Protein AF-A0A1Y3MX42-F1 (afdb_monomer)

Nearest PDB structures (foldseek):
  4epz-assembly1_A  TM=3.508E-01  e=1.996E-01  Bacteroides uniformis ATCC 8492
  5t87-assembly4_D  TM=3.556E-01  e=6.782E+00  Cupriavidus taiwanensis LMG 19424

Foldseek 3Di:
DDDQDLVPDELQDDDLVNLVVVLVCVQVVVDFLVSLCVRLVVLLPDQDDALVSLLSSLVSLLSSVLSHDPVPCSNPVSSVSSLQRSLVNQPDDDDSLVSSLVSLVVQFWDWDQDPVRDIDTDGDPPHDLSCLLVNLVSLVPGDPVSCPDPVNVVSVVVNVVVVVVVVVVVVVQCVQWDWDDPPVQQWIWTDGPVAIFIGHRPDDDDGDGDDDDDDDDPCPVVCCVVVVSVVSVCVSVVVVVVVVVVVDDDDDDDDDDDDDDDDDDDDDPPPD

Structure (mmCIF, N/CA/C/O backbone):
data_AF-A0A1Y3MX42-F1
#
_entry.id   AF-A0A1Y3MX42-F1
#
loop_
_atom_site.group_PDB
_atom_site.id
_atom_site.type_symbol
_atom_site.label_atom_id
_atom_site.label_alt_id
_atom_site.label_comp_id
_atom_site.label_asym_id
_atom_site.label_entity_id
_atom_site.label_seq_id
_atom_site.pdbx_PDB_ins_code
_atom_site.Cartn_x
_atom_site.Cartn_y
_atom_site.Cartn_z
_atom_site.occupancy
_atom_site.B_iso_or_equiv
_atom_site.auth_seq_id
_atom_site.auth_comp_id
_atom_site.auth_asym_id
_atom_site.auth_atom_id
_atom_site.pdbx_PDB_model_num
ATOM 1 N N . MET A 1 1 ? 28.494 -0.079 -2.822 1.00 49.16 1 MET A N 1
ATOM 2 C CA . MET A 1 1 ? 27.095 -0.211 -3.282 1.00 49.16 1 MET A CA 1
ATOM 3 C C . MET A 1 1 ? 26.862 -1.690 -3.519 1.00 49.16 1 MET A C 1
ATOM 5 O O . MET A 1 1 ? 27.660 -2.265 -4.244 1.00 49.16 1 MET A O 1
ATOM 9 N N . SER A 1 2 ? 25.880 -2.310 -2.858 1.00 54.19 2 SER A N 1
ATOM 10 C CA . SER A 1 2 ? 25.474 -3.682 -3.189 1.00 54.19 2 SER A CA 1
ATOM 11 C C . SER A 1 2 ? 24.921 -3.714 -4.616 1.00 54.19 2 SER A C 1
ATOM 13 O O . SER A 1 2 ? 24.239 -2.771 -5.031 1.00 54.19 2 SER A O 1
ATOM 15 N N . TYR A 1 3 ? 25.291 -4.745 -5.370 1.00 77.12 3 TYR A N 1
ATOM 16 C CA . TYR A 1 3 ? 24.768 -5.016 -6.704 1.00 77.12 3 TYR A CA 1
ATOM 17 C C . TYR A 1 3 ? 23.334 -5.551 -6.562 1.00 77.12 3 TYR A C 1
ATOM 19 O O . TYR A 1 3 ? 23.066 -6.301 -5.629 1.00 77.12 3 TYR A O 1
ATOM 27 N N . PHE A 1 4 ? 22.407 -5.099 -7.410 1.00 87.88 4 PHE A N 1
ATOM 28 C CA . PHE A 1 4 ? 21.032 -5.607 -7.421 1.00 87.88 4 PHE A CA 1
ATOM 29 C C . PHE A 1 4 ? 20.974 -6.832 -8.330 1.00 87.88 4 PHE A C 1
ATOM 31 O O . PHE A 1 4 ? 21.247 -6.711 -9.525 1.00 87.88 4 PHE A O 1
ATOM 38 N N . GLU A 1 5 ? 20.604 -7.985 -7.778 1.00 90.25 5 GLU A N 1
ATOM 39 C CA . GLU A 1 5 ? 20.458 -9.228 -8.533 1.00 90.25 5 GLU A CA 1
ATOM 40 C C . GLU A 1 5 ? 18.981 -9.578 -8.700 1.00 90.25 5 GLU A C 1
ATOM 42 O O . GLU A 1 5 ? 18.303 -9.991 -7.760 1.00 90.25 5 GLU A O 1
ATOM 47 N N . LEU A 1 6 ? 18.468 -9.439 -9.929 1.00 90.06 6 LEU A N 1
ATOM 48 C CA . LEU A 1 6 ? 17.064 -9.731 -10.232 1.00 90.06 6 LEU A CA 1
ATOM 49 C C . LEU A 1 6 ? 16.684 -11.179 -9.883 1.00 90.06 6 LEU A C 1
ATOM 51 O O . LEU A 1 6 ? 15.551 -11.438 -9.483 1.00 90.06 6 LEU A O 1
ATOM 55 N N . SER A 1 7 ? 17.614 -12.128 -10.003 1.00 91.62 7 SER A N 1
ATOM 56 C CA . SER A 1 7 ? 17.404 -13.528 -9.616 1.00 91.62 7 SER A CA 1
ATOM 57 C C . SER A 1 7 ? 17.068 -13.685 -8.134 1.00 91.62 7 SER A C 1
ATOM 59 O O . SER A 1 7 ? 16.199 -14.490 -7.810 1.00 91.62 7 SER A O 1
ATOM 61 N N . GLU A 1 8 ? 17.677 -12.882 -7.262 1.00 92.12 8 GLU A N 1
ATOM 62 C CA . GLU A 1 8 ? 17.522 -12.963 -5.803 1.00 92.12 8 GLU A CA 1
ATOM 63 C C . GLU A 1 8 ? 16.365 -12.103 -5.268 1.00 92.12 8 GLU A C 1
ATOM 65 O O . GLU A 1 8 ? 15.900 -12.315 -4.150 1.00 92.12 8 GLU A O 1
ATOM 70 N N . PHE A 1 9 ? 15.858 -11.161 -6.071 1.00 95.44 9 PHE A N 1
ATOM 71 C CA . PHE A 1 9 ? 14.738 -10.301 -5.683 1.00 95.44 9 PHE A CA 1
ATOM 72 C C . PHE A 1 9 ? 13.465 -11.100 -5.349 1.00 95.44 9 PHE A C 1
ATOM 74 O O . PHE A 1 9 ? 13.077 -12.004 -6.099 1.00 95.44 9 PHE A O 1
ATOM 81 N N . SER A 1 10 ? 12.782 -10.709 -4.268 1.00 95.00 10 SER A N 1
ATOM 82 C CA . SER A 1 10 ? 11.493 -11.247 -3.826 1.00 95.00 10 SER A CA 1
ATOM 83 C C . SER A 1 10 ? 10.732 -10.213 -2.996 1.00 95.00 10 SER A C 1
ATOM 85 O O . SER A 1 10 ? 11.269 -9.679 -2.031 1.00 95.00 10 SER A O 1
ATOM 87 N N . PHE A 1 11 ? 9.444 -9.998 -3.275 1.00 95.31 11 PHE A N 1
ATOM 88 C CA . PHE A 1 11 ? 8.588 -9.131 -2.444 1.00 95.31 11 PHE A CA 1
ATOM 89 C C . PHE A 1 11 ? 8.419 -9.622 -0.996 1.00 95.31 11 PHE A C 1
ATOM 91 O O . PHE A 1 11 ? 7.926 -8.872 -0.158 1.00 95.31 11 PHE A O 1
ATOM 98 N N . ILE A 1 12 ? 8.810 -10.866 -0.703 1.00 92.81 12 ILE A N 1
ATOM 99 C CA . ILE A 1 12 ? 8.716 -11.467 0.633 1.00 92.81 12 ILE A CA 1
ATOM 100 C C . ILE A 1 12 ? 9.890 -11.048 1.520 1.00 92.81 12 ILE A C 1
ATOM 102 O O . ILE A 1 12 ? 9.715 -10.833 2.712 1.00 92.81 12 ILE A O 1
ATOM 106 N N . THR A 1 13 ? 11.092 -10.953 0.954 1.00 92.19 13 THR A N 1
ATOM 107 C CA . THR A 1 13 ? 12.333 -10.839 1.739 1.00 92.19 13 THR A CA 1
ATOM 108 C C . THR A 1 13 ? 13.191 -9.642 1.362 1.00 92.19 13 THR A C 1
ATOM 110 O O . THR A 1 13 ? 14.116 -9.306 2.098 1.00 92.19 13 THR A O 1
ATOM 113 N N . SER A 1 14 ? 12.938 -9.018 0.212 1.00 93.81 14 SER A N 1
ATOM 114 C CA . SER A 1 14 ? 13.723 -7.882 -0.253 1.00 93.81 14 SER A CA 1
ATOM 115 C C . SER A 1 14 ? 13.427 -6.623 0.554 1.00 93.81 14 SER A C 1
ATOM 117 O O . SER A 1 14 ? 12.301 -6.347 0.960 1.00 93.81 14 SER A O 1
ATOM 119 N N . SER A 1 15 ? 14.470 -5.827 0.739 1.00 91.88 15 SER A N 1
ATOM 120 C CA . SER A 1 15 ? 14.393 -4.502 1.338 1.00 91.88 15 SER A CA 1
ATOM 121 C C . SER A 1 15 ? 13.654 -3.509 0.437 1.00 91.88 15 SER A C 1
ATOM 123 O O . SER A 1 15 ? 13.627 -3.642 -0.788 1.00 91.88 15 SER A O 1
ATOM 125 N N . GLU A 1 16 ? 13.159 -2.419 1.025 1.00 88.88 16 GLU A N 1
ATOM 126 C CA . GLU A 1 16 ? 12.546 -1.311 0.278 1.00 88.88 16 GLU A CA 1
ATOM 127 C C . GLU A 1 16 ? 13.455 -0.777 -0.843 1.00 88.88 16 GLU A C 1
ATOM 129 O O . GLU A 1 16 ? 13.008 -0.461 -1.946 1.00 88.88 16 GLU A O 1
ATOM 134 N N . LYS A 1 17 ? 14.767 -0.715 -0.593 1.00 90.88 17 LYS A N 1
ATOM 135 C CA . LYS A 1 17 ? 15.742 -0.269 -1.591 1.00 90.88 17 LYS A CA 1
ATOM 136 C C . LYS A 1 17 ? 15.756 -1.182 -2.821 1.00 90.88 17 LYS A C 1
ATOM 138 O O . LYS A 1 17 ? 15.845 -0.685 -3.942 1.00 90.88 17 LYS A O 1
ATOM 143 N N . GLU A 1 18 ? 15.686 -2.490 -2.615 1.00 94.69 18 GLU A N 1
ATOM 144 C CA . GLU A 1 18 ? 15.659 -3.477 -3.697 1.00 94.69 18 GLU A CA 1
ATOM 145 C C . GLU A 1 18 ? 14.326 -3.439 -4.446 1.00 94.69 18 GLU A C 1
ATOM 147 O O . GLU A 1 18 ? 14.322 -3.514 -5.672 1.00 94.69 18 GLU A O 1
ATOM 152 N N . ILE A 1 19 ? 13.211 -3.209 -3.746 1.00 94.69 19 ILE A N 1
ATOM 153 C CA . ILE A 1 19 ? 11.898 -2.980 -4.372 1.00 94.69 19 ILE A CA 1
ATOM 154 C C . ILE A 1 19 ? 11.963 -1.786 -5.323 1.00 94.69 19 ILE A C 1
ATOM 156 O O . ILE A 1 19 ? 11.545 -1.879 -6.474 1.00 94.69 19 ILE A O 1
ATOM 160 N N . ARG A 1 20 ? 12.568 -0.677 -4.894 1.00 91.62 20 ARG A N 1
ATOM 161 C CA . ARG A 1 20 ? 12.739 0.505 -5.752 1.00 91.62 20 ARG A CA 1
ATOM 162 C C . ARG A 1 20 ? 13.617 0.227 -6.966 1.00 91.62 20 ARG A C 1
ATOM 164 O O . ARG A 1 20 ? 13.330 0.715 -8.055 1.00 91.62 20 ARG A O 1
ATOM 171 N N . GLN A 1 21 ? 14.683 -0.552 -6.800 1.00 94.88 21 GLN A N 1
ATOM 172 C CA . GLN A 1 21 ? 15.532 -0.958 -7.922 1.00 94.88 21 GLN A CA 1
ATOM 173 C C . GLN A 1 21 ? 14.758 -1.822 -8.922 1.00 94.88 21 GLN A C 1
ATOM 175 O O . GLN A 1 21 ? 14.838 -1.569 -10.122 1.00 94.88 21 GLN A O 1
ATOM 180 N N . PHE A 1 22 ? 13.949 -2.764 -8.435 1.00 96.19 22 PHE A N 1
ATOM 181 C CA . PHE A 1 22 ? 13.056 -3.567 -9.265 1.00 96.19 22 PHE A CA 1
ATOM 182 C C . PHE A 1 22 ? 12.057 -2.696 -10.046 1.00 96.19 22 PHE A C 1
ATOM 184 O O . PHE A 1 22 ? 11.926 -2.847 -11.260 1.00 96.19 22 PHE A O 1
ATOM 191 N N . VAL A 1 23 ? 11.426 -1.717 -9.391 1.00 95.00 23 VAL A N 1
ATOM 192 C CA . VAL A 1 23 ? 10.499 -0.774 -10.040 1.00 95.00 23 VAL A CA 1
ATOM 193 C C . VAL A 1 23 ? 11.181 0.065 -11.122 1.00 95.00 23 VAL A C 1
ATOM 195 O O . VAL A 1 23 ? 10.608 0.266 -12.191 1.00 95.00 23 VAL A O 1
ATOM 198 N N . ILE A 1 24 ? 12.412 0.534 -10.891 1.00 94.94 24 ILE A N 1
ATOM 199 C CA . ILE A 1 24 ? 13.180 1.276 -11.905 1.00 94.94 24 ILE A CA 1
ATOM 200 C C . ILE A 1 24 ? 13.374 0.422 -13.163 1.00 94.94 24 ILE A C 1
ATOM 202 O O . ILE A 1 24 ? 13.156 0.911 -14.271 1.00 94.94 24 ILE A O 1
ATOM 206 N N . LEU A 1 25 ? 13.740 -0.851 -13.001 1.00 95.94 25 LEU A N 1
ATOM 207 C CA . LEU A 1 25 ? 13.938 -1.767 -14.125 1.00 95.94 25 LEU A CA 1
ATOM 208 C C . LEU A 1 25 ? 12.625 -2.071 -14.860 1.00 95.94 25 LEU A C 1
ATOM 210 O O . LEU A 1 25 ? 12.610 -2.105 -16.091 1.00 95.94 25 LEU A O 1
ATOM 214 N N . ILE A 1 26 ? 11.507 -2.213 -14.134 1.00 95.56 26 ILE A N 1
ATOM 215 C CA . ILE A 1 26 ? 10.177 -2.275 -14.753 1.00 95.56 26 ILE A CA 1
ATOM 216 C C . ILE A 1 26 ? 9.965 -1.020 -15.590 1.00 95.56 26 ILE A C 1
ATOM 218 O O . ILE A 1 26 ? 9.770 -1.137 -16.794 1.00 95.56 26 ILE A O 1
ATOM 222 N N . ASN A 1 27 ? 10.044 0.173 -15.003 1.00 93.12 27 ASN A N 1
ATOM 223 C CA . ASN A 1 27 ? 9.717 1.430 -15.681 1.00 93.12 27 ASN A CA 1
ATOM 224 C C . ASN A 1 27 ? 10.593 1.716 -16.910 1.00 93.12 27 ASN A C 1
ATOM 226 O O . ASN A 1 27 ? 10.113 2.322 -17.867 1.00 93.12 27 ASN A O 1
ATOM 230 N N . ASN A 1 28 ? 11.836 1.233 -16.923 1.00 95.06 28 ASN A N 1
ATOM 231 C CA . ASN A 1 28 ? 12.728 1.319 -18.081 1.00 95.06 28 ASN A CA 1
ATOM 232 C C . ASN A 1 28 ? 12.405 0.304 -19.194 1.00 95.06 28 ASN A C 1
ATOM 234 O O . ASN A 1 28 ? 12.909 0.435 -20.308 1.00 95.06 28 ASN A O 1
ATOM 238 N N . GLY A 1 29 ? 11.564 -0.696 -18.916 1.00 92.31 29 GLY A N 1
ATOM 239 C CA . GLY A 1 29 ? 11.234 -1.785 -19.837 1.00 92.31 29 GLY A CA 1
ATOM 240 C C . GLY A 1 29 ? 12.253 -2.929 -19.846 1.00 92.31 29 GLY A C 1
ATOM 241 O O . GLY A 1 29 ? 12.186 -3.781 -20.737 1.00 92.31 29 GLY A O 1
ATOM 242 N N . ASP A 1 30 ? 13.165 -2.955 -18.869 1.00 95.25 30 ASP A N 1
ATOM 243 C CA . ASP A 1 30 ? 14.207 -3.979 -18.715 1.00 95.25 30 ASP A CA 1
ATOM 244 C C . ASP A 1 30 ? 13.634 -5.306 -18.190 1.00 95.25 30 ASP A C 1
ATOM 246 O O . ASP A 1 30 ? 14.205 -6.363 -18.437 1.00 95.25 30 ASP A O 1
ATOM 250 N N . ILE A 1 31 ? 12.495 -5.248 -17.489 1.00 94.25 31 ILE A N 1
ATOM 251 C CA . ILE A 1 31 ? 11.758 -6.403 -16.959 1.00 94.25 31 ILE A CA 1
ATOM 252 C C . ILE A 1 31 ? 10.367 -6.435 -17.594 1.00 94.25 31 ILE A C 1
ATOM 254 O O . ILE A 1 31 ? 9.653 -5.421 -17.611 1.00 94.25 31 ILE A O 1
ATOM 258 N N . ARG A 1 32 ? 9.977 -7.607 -18.103 1.00 93.19 32 ARG A N 1
ATOM 259 C CA . ARG A 1 32 ? 8.686 -7.849 -18.754 1.00 93.19 32 ARG A CA 1
ATOM 260 C C . ARG A 1 32 ? 7.847 -8.853 -17.972 1.00 93.19 32 ARG A C 1
ATOM 262 O O . ARG A 1 32 ? 8.276 -9.427 -16.973 1.00 93.19 32 ARG A O 1
ATOM 269 N N . GLU A 1 33 ? 6.628 -9.060 -18.455 1.00 95.62 33 GLU A N 1
ATOM 270 C CA . GLU A 1 33 ? 5.605 -9.905 -17.837 1.00 95.62 33 GLU A CA 1
ATOM 271 C C . GLU A 1 33 ? 6.109 -11.266 -17.309 1.00 95.62 33 GLU A C 1
ATOM 273 O O . GLU A 1 33 ? 5.807 -11.573 -16.158 1.00 95.62 33 GLU A O 1
ATOM 278 N N . PRO A 1 34 ? 6.918 -12.073 -18.035 1.00 96.62 34 PRO A N 1
ATOM 279 C CA . PRO A 1 34 ? 7.365 -13.367 -17.510 1.00 96.62 34 PRO A CA 1
ATOM 280 C C . PRO A 1 34 ? 8.227 -13.234 -16.251 1.00 96.62 34 PRO A C 1
ATOM 282 O O . PRO A 1 34 ? 8.085 -14.010 -15.307 1.00 96.62 34 PRO A O 1
ATOM 285 N N . GLU A 1 35 ? 9.109 -12.236 -16.218 1.00 96.69 35 GLU A N 1
ATOM 286 C CA . GLU A 1 35 ? 9.968 -11.980 -15.066 1.00 96.69 35 GLU A CA 1
ATOM 287 C C . GLU A 1 35 ? 9.158 -11.397 -13.907 1.00 96.69 35 GLU A C 1
ATOM 289 O O . GLU A 1 35 ? 9.353 -11.820 -12.772 1.00 96.69 35 GLU A O 1
ATOM 294 N N . ILE A 1 36 ? 8.201 -10.503 -14.176 1.00 96.94 36 ILE A N 1
ATOM 295 C CA . ILE A 1 36 ? 7.273 -9.979 -13.162 1.00 96.94 36 ILE A CA 1
ATOM 296 C C . ILE A 1 36 ? 6.478 -11.121 -12.520 1.00 96.94 36 ILE A C 1
ATOM 298 O O . ILE A 1 36 ? 6.460 -11.252 -11.293 1.00 96.94 36 ILE A O 1
ATOM 302 N N . ASN A 1 37 ? 5.871 -11.977 -13.343 1.00 96.88 37 ASN A N 1
ATOM 303 C CA . ASN A 1 37 ? 5.074 -13.108 -12.882 1.00 96.88 37 ASN A CA 1
ATOM 304 C C . ASN A 1 37 ? 5.926 -14.076 -12.061 1.00 96.88 37 ASN A C 1
ATOM 306 O O . ASN A 1 37 ? 5.513 -14.461 -10.972 1.00 96.88 37 ASN A O 1
ATOM 310 N N . SER A 1 38 ? 7.178 -14.337 -12.461 1.00 96.56 38 SER A N 1
ATOM 311 C CA . SER A 1 38 ? 8.098 -15.162 -11.662 1.00 96.56 38 SER A CA 1
ATOM 312 C C . SER A 1 38 ? 8.335 -14.648 -10.230 1.00 96.56 38 SER A C 1
ATOM 314 O O . SER A 1 38 ? 8.731 -15.423 -9.360 1.00 96.56 38 SER A O 1
ATOM 316 N N . LYS A 1 39 ? 8.099 -13.352 -9.968 1.00 96.94 39 LYS A N 1
ATOM 317 C CA . LYS A 1 39 ? 8.251 -12.728 -8.643 1.00 96.94 39 LYS A CA 1
ATOM 318 C C . LYS A 1 39 ? 6.950 -12.634 -7.848 1.00 96.94 39 LYS A C 1
ATOM 320 O O . LYS A 1 39 ? 7.011 -12.596 -6.621 1.00 96.94 39 LYS A O 1
ATOM 325 N N . LEU A 1 40 ? 5.797 -12.597 -8.515 1.00 97.50 40 LEU A N 1
ATOM 326 C CA . LEU A 1 40 ? 4.478 -12.458 -7.882 1.00 97.50 40 LEU A CA 1
ATOM 327 C C . LEU A 1 40 ? 3.714 -13.786 -7.770 1.00 97.50 40 LEU A C 1
ATOM 329 O O . LEU A 1 40 ? 2.955 -13.967 -6.821 1.00 97.50 40 LEU A O 1
ATOM 333 N N . ASP A 1 41 ? 3.919 -14.732 -8.685 1.00 96.44 41 ASP A N 1
ATOM 334 C CA . ASP A 1 41 ? 3.261 -16.045 -8.667 1.00 96.44 41 ASP A CA 1
ATOM 335 C C . ASP A 1 41 ? 3.539 -16.848 -7.387 1.00 96.44 41 ASP A C 1
ATOM 337 O O . ASP A 1 41 ? 2.567 -17.322 -6.793 1.00 96.44 41 ASP A O 1
ATOM 341 N N . PRO A 1 42 ? 4.779 -16.901 -6.846 1.00 96.56 42 PRO A N 1
ATOM 342 C CA . PRO A 1 42 ? 5.036 -17.586 -5.577 1.00 96.56 42 PRO A CA 1
ATOM 343 C C . PRO A 1 42 ? 4.181 -17.063 -4.414 1.00 96.56 42 PRO A C 1
ATOM 345 O O . PRO A 1 42 ? 3.860 -17.810 -3.490 1.00 96.56 42 PRO A O 1
ATOM 348 N N . ILE A 1 43 ? 3.778 -15.787 -4.466 1.00 97.81 43 ILE A N 1
ATOM 349 C CA . ILE A 1 43 ? 2.917 -15.177 -3.450 1.00 97.81 43 ILE A CA 1
ATOM 350 C C . ILE A 1 43 ? 1.489 -15.707 -3.553 1.00 97.81 43 ILE A C 1
ATOM 352 O O . ILE A 1 43 ? 0.846 -15.992 -2.548 1.00 97.81 43 ILE A O 1
ATOM 356 N N . LYS A 1 44 ? 0.987 -15.851 -4.782 1.00 96.12 44 LYS A N 1
ATOM 357 C CA . LYS A 1 44 ? -0.368 -16.341 -5.065 1.00 96.12 44 LYS A CA 1
ATOM 358 C C . LYS A 1 44 ? -0.507 -17.842 -4.792 1.00 96.12 44 LYS A C 1
ATOM 360 O O . LYS A 1 44 ? -1.596 -18.308 -4.464 1.00 96.12 44 LYS A O 1
ATOM 365 N N . GLU A 1 45 ? 0.582 -18.595 -4.924 1.00 95.94 45 GLU A N 1
ATOM 366 C CA . GLU A 1 45 ? 0.613 -20.047 -4.719 1.00 95.94 45 GLU A CA 1
ATOM 367 C C . GLU A 1 45 ? 0.692 -20.449 -3.237 1.00 95.94 45 GLU A C 1
ATOM 369 O O . GLU A 1 45 ? 0.135 -21.478 -2.834 1.00 95.94 45 GLU A O 1
ATOM 374 N N . ARG A 1 46 ? 1.344 -19.633 -2.400 1.00 97.00 46 ARG A N 1
ATOM 375 C CA . ARG A 1 46 ? 1.471 -19.879 -0.957 1.00 97.00 46 ARG A CA 1
ATOM 376 C C . ARG A 1 46 ? 0.160 -19.552 -0.225 1.00 97.00 46 ARG A C 1
ATOM 378 O O . ARG A 1 46 ? -0.439 -18.506 -0.446 1.00 97.00 46 ARG A O 1
ATOM 385 N N . ASN A 1 47 ? -0.305 -20.443 0.658 1.00 96.75 47 ASN A N 1
ATOM 386 C CA . ASN A 1 47 ? -1.619 -20.345 1.327 1.00 96.75 47 ASN A CA 1
ATOM 387 C C . ASN A 1 47 ? -1.557 -20.317 2.867 1.00 96.75 47 ASN A C 1
ATOM 389 O O . ASN A 1 47 ? -2.583 -20.456 3.527 1.00 96.75 47 ASN A O 1
ATOM 393 N N . ASP A 1 48 ? -0.371 -20.166 3.444 1.00 97.06 48 ASP A N 1
ATOM 394 C CA . ASP A 1 48 ? -0.101 -20.282 4.881 1.00 97.06 48 ASP A CA 1
ATOM 395 C C . ASP A 1 48 ? 0.647 -19.054 5.426 1.00 97.06 48 ASP A C 1
ATOM 397 O O . ASP A 1 48 ? 1.565 -19.169 6.238 1.00 97.06 48 ASP A O 1
ATOM 401 N N . TYR A 1 49 ? 0.266 -17.866 4.955 1.00 98.06 49 TYR A N 1
ATOM 402 C CA . TYR A 1 49 ? 0.795 -16.610 5.477 1.00 98.06 49 TYR A CA 1
ATOM 403 C C . TYR A 1 49 ? 0.272 -16.326 6.881 1.00 98.06 49 TYR A C 1
ATOM 405 O O . TYR A 1 49 ? -0.924 -16.476 7.153 1.00 98.06 49 TYR A O 1
ATOM 413 N N . THR A 1 50 ? 1.157 -15.851 7.755 1.00 97.50 50 THR A N 1
ATOM 414 C CA . THR A 1 50 ? 0.719 -15.141 8.959 1.00 97.50 50 THR A CA 1
ATOM 415 C C . THR A 1 50 ? 0.189 -13.755 8.580 1.00 97.50 50 THR A C 1
ATOM 417 O O . THR A 1 50 ? 0.482 -13.229 7.504 1.00 97.50 50 THR A O 1
ATOM 420 N N . GLU A 1 51 ? -0.602 -13.142 9.461 1.00 96.69 51 GLU A N 1
ATOM 421 C CA . GLU A 1 51 ? -1.087 -11.775 9.237 1.00 96.69 51 GLU A CA 1
ATOM 422 C C . GLU A 1 51 ? 0.073 -10.769 9.147 1.00 96.69 51 GLU A C 1
ATOM 424 O O . GLU A 1 51 ? 0.058 -9.906 8.275 1.00 96.69 51 GLU A O 1
ATOM 429 N N . GLU A 1 52 ? 1.102 -10.922 9.986 1.00 95.00 52 GLU A N 1
ATOM 430 C CA . GLU A 1 52 ? 2.310 -10.085 9.967 1.00 95.00 52 GLU A CA 1
ATOM 431 C C . GLU A 1 52 ? 3.060 -10.206 8.633 1.00 95.00 52 GLU A C 1
ATOM 433 O O . GLU A 1 52 ? 3.314 -9.195 7.983 1.00 95.00 52 GLU A O 1
ATOM 438 N N . GLU A 1 53 ? 3.315 -11.435 8.162 1.00 96.38 53 GLU A N 1
ATOM 439 C CA . GLU A 1 53 ? 3.940 -11.657 6.851 1.00 96.38 53 GLU A CA 1
ATOM 440 C C . GLU A 1 53 ? 3.104 -11.040 5.721 1.00 96.38 53 GLU A C 1
ATOM 442 O O . GLU A 1 53 ? 3.644 -10.426 4.800 1.00 96.38 53 GLU A O 1
ATOM 447 N N . ALA A 1 54 ? 1.778 -11.196 5.769 1.00 97.69 54 ALA A N 1
ATOM 448 C CA . ALA A 1 54 ? 0.896 -10.650 4.746 1.00 97.69 54 ALA A CA 1
ATOM 449 C C . ALA A 1 54 ? 0.914 -9.115 4.731 1.00 97.69 54 ALA A C 1
ATOM 451 O O . ALA A 1 54 ? 0.929 -8.526 3.650 1.00 97.69 54 ALA A O 1
ATOM 452 N N . ILE A 1 55 ? 0.937 -8.472 5.904 1.00 95.50 55 ILE A N 1
ATOM 453 C CA . ILE A 1 55 ? 1.048 -7.015 6.042 1.00 95.50 55 ILE A CA 1
ATOM 454 C C . ILE A 1 55 ? 2.345 -6.515 5.394 1.00 95.50 55 ILE A C 1
ATOM 456 O O . ILE A 1 55 ? 2.280 -5.604 4.565 1.00 95.50 55 ILE A O 1
ATOM 460 N N . ASP A 1 56 ? 3.484 -7.138 5.700 1.00 93.94 56 ASP A N 1
ATOM 461 C CA . ASP A 1 56 ? 4.791 -6.744 5.157 1.00 93.94 56 ASP A CA 1
ATOM 462 C C . ASP A 1 56 ? 4.831 -6.878 3.624 1.00 93.94 56 ASP A C 1
ATOM 464 O O . ASP A 1 56 ? 5.243 -5.963 2.905 1.00 93.94 56 ASP A O 1
ATOM 468 N N . ILE A 1 57 ? 4.320 -7.990 3.083 1.00 97.00 57 ILE A N 1
ATOM 469 C CA . ILE A 1 57 ? 4.285 -8.209 1.629 1.00 97.00 57 ILE A CA 1
ATOM 470 C C . ILE A 1 57 ? 3.321 -7.227 0.945 1.00 97.00 57 ILE A C 1
ATOM 472 O O . ILE A 1 57 ? 3.644 -6.684 -0.115 1.00 97.00 57 ILE A O 1
ATOM 476 N N . ILE A 1 58 ? 2.147 -6.962 1.535 1.00 96.69 58 ILE A N 1
ATOM 477 C CA . ILE A 1 58 ? 1.186 -5.977 1.011 1.00 96.69 58 ILE A CA 1
ATOM 478 C C . ILE A 1 58 ? 1.839 -4.598 0.915 1.00 96.69 58 ILE A C 1
ATOM 480 O O . ILE A 1 58 ? 1.664 -3.917 -0.097 1.00 96.69 58 ILE A O 1
ATOM 484 N N . GLN A 1 59 ? 2.607 -4.186 1.924 1.00 92.62 59 GLN A N 1
ATOM 485 C CA . GLN A 1 59 ? 3.321 -2.908 1.910 1.00 92.62 59 GLN A CA 1
ATOM 486 C C . GLN A 1 59 ? 4.363 -2.868 0.793 1.00 92.62 59 GLN A C 1
ATOM 488 O O . GLN A 1 59 ? 4.384 -1.919 0.009 1.00 92.62 59 GLN A O 1
ATOM 493 N N . ASN A 1 60 ? 5.163 -3.926 0.660 1.00 94.56 60 ASN A N 1
ATOM 494 C CA . ASN A 1 60 ? 6.177 -4.044 -0.384 1.00 94.56 60 ASN A CA 1
ATOM 495 C C . ASN A 1 60 ? 5.574 -3.931 -1.794 1.00 94.56 60 ASN A C 1
ATOM 497 O O . ASN A 1 60 ? 6.091 -3.201 -2.644 1.00 94.56 60 ASN A O 1
ATOM 501 N N . ILE A 1 61 ? 4.445 -4.604 -2.038 1.00 96.44 61 ILE A N 1
ATOM 502 C CA . ILE A 1 61 ? 3.719 -4.497 -3.309 1.00 96.44 61 ILE A CA 1
ATOM 503 C C . ILE A 1 61 ? 3.118 -3.095 -3.469 1.00 96.44 61 ILE A C 1
ATOM 505 O O . ILE A 1 61 ? 3.217 -2.519 -4.549 1.00 96.44 61 ILE A O 1
ATOM 509 N N . THR A 1 62 ? 2.550 -2.511 -2.410 1.00 93.38 62 THR A N 1
ATOM 510 C CA . THR A 1 62 ? 1.946 -1.167 -2.453 1.00 93.38 62 THR A CA 1
ATOM 511 C C . THR A 1 62 ? 2.971 -0.109 -2.865 1.00 93.38 62 THR A C 1
ATOM 513 O O . THR A 1 62 ? 2.690 0.678 -3.769 1.00 93.38 62 THR A O 1
ATOM 516 N N . ILE A 1 63 ? 4.181 -0.149 -2.296 1.00 90.56 63 ILE A N 1
ATOM 517 C CA . ILE A 1 63 ? 5.302 0.730 -2.673 1.00 90.56 63 ILE A CA 1
ATOM 518 C C . ILE A 1 63 ? 5.659 0.554 -4.152 1.00 90.56 63 ILE A C 1
ATOM 520 O O . ILE A 1 63 ? 5.851 1.530 -4.874 1.00 90.56 63 ILE A O 1
ATOM 524 N N . ALA A 1 64 ? 5.711 -0.686 -4.642 1.00 94.62 64 ALA A N 1
ATOM 525 C CA . ALA A 1 64 ? 5.990 -0.910 -6.054 1.00 94.62 64 ALA A CA 1
ATOM 526 C C . ALA A 1 64 ? 4.871 -0.368 -6.956 1.00 94.62 64 ALA A C 1
ATOM 528 O O . ALA A 1 64 ? 5.142 0.318 -7.939 1.00 94.62 64 ALA A O 1
ATOM 529 N N . THR A 1 65 ? 3.607 -0.607 -6.602 1.00 93.44 65 THR A N 1
ATOM 530 C CA . THR A 1 65 ? 2.455 -0.123 -7.378 1.00 93.44 65 THR A CA 1
ATOM 531 C C . THR A 1 65 ? 2.306 1.394 -7.369 1.00 93.44 65 THR A C 1
ATOM 533 O O . THR A 1 65 ? 1.755 1.931 -8.327 1.00 93.44 65 THR A O 1
ATOM 536 N N . SER A 1 66 ? 2.801 2.101 -6.342 1.00 87.94 66 SER A N 1
ATOM 537 C CA . SER A 1 66 ? 2.749 3.568 -6.311 1.00 87.94 66 SER A CA 1
ATOM 538 C C . SER A 1 66 ? 3.730 4.224 -7.282 1.00 87.94 66 SER A C 1
ATOM 540 O O . SER A 1 66 ? 3.456 5.338 -7.732 1.00 87.94 66 SER A O 1
ATOM 542 N N . ASP A 1 67 ? 4.826 3.533 -7.608 1.00 89.19 67 ASP A N 1
ATOM 543 C CA . ASP A 1 67 ? 5.905 4.025 -8.472 1.00 89.19 67 ASP A CA 1
ATOM 544 C C . ASP A 1 67 ? 5.850 3.450 -9.906 1.00 89.19 67 ASP A C 1
ATOM 546 O O . ASP A 1 67 ? 6.483 3.994 -10.818 1.00 89.19 67 ASP A O 1
ATOM 550 N N . VAL A 1 68 ? 5.096 2.370 -10.142 1.00 91.00 68 VAL A N 1
ATOM 551 C CA . VAL A 1 68 ? 4.846 1.823 -11.488 1.00 91.00 68 VAL A CA 1
ATOM 552 C C . VAL A 1 68 ? 3.606 2.490 -12.112 1.00 91.00 68 VAL A C 1
ATOM 554 O O . VAL A 1 68 ? 2.542 2.483 -11.492 1.00 91.00 68 VAL A O 1
ATOM 557 N N . PRO A 1 69 ? 3.676 3.034 -13.345 1.00 89.69 69 PRO A N 1
ATOM 558 C CA . PRO A 1 69 ? 2.526 3.634 -14.025 1.00 89.69 69 PRO A CA 1
ATOM 559 C C . PRO A 1 69 ? 1.339 2.672 -14.164 1.00 89.69 69 PRO A C 1
ATOM 561 O O . PRO A 1 69 ? 1.521 1.462 -14.315 1.00 89.69 69 PRO A O 1
ATOM 564 N N . TYR A 1 70 ? 0.112 3.200 -14.158 1.00 89.19 70 TYR A N 1
ATOM 565 C CA . TYR A 1 70 ? -1.090 2.361 -14.252 1.00 89.19 70 TYR A CA 1
ATOM 566 C C . TYR A 1 70 ? -1.208 1.663 -15.620 1.00 89.19 70 TYR A C 1
ATOM 568 O O . TYR A 1 70 ? -1.836 0.612 -15.730 1.00 89.19 70 TYR A O 1
ATOM 576 N N . GLU A 1 71 ? -0.580 2.223 -16.659 1.00 93.25 71 GLU A N 1
ATOM 577 C CA . GLU A 1 71 ? -0.536 1.676 -18.016 1.00 93.25 71 GLU A CA 1
ATOM 578 C C . GLU A 1 71 ? 0.286 0.384 -18.109 1.00 93.25 71 GLU A C 1
ATOM 580 O O . GLU A 1 71 ? 0.098 -0.402 -19.042 1.00 93.25 71 GLU A O 1
ATOM 585 N N . ARG A 1 72 ? 1.175 0.127 -17.138 1.00 94.75 72 ARG A N 1
ATOM 586 C CA . ARG A 1 72 ? 1.935 -1.126 -17.018 1.00 94.75 72 ARG A CA 1
ATOM 587 C C . ARG A 1 72 ? 1.065 -2.235 -16.452 1.00 94.75 72 ARG A C 1
ATOM 589 O O . ARG A 1 72 ? 1.264 -2.731 -15.347 1.00 94.75 72 ARG A O 1
ATOM 596 N N . THR A 1 73 ? 0.062 -2.604 -17.238 1.00 95.94 73 THR A N 1
ATOM 597 C CA . THR A 1 73 ? -0.916 -3.648 -16.910 1.00 95.94 73 THR A CA 1
ATOM 598 C C . THR A 1 73 ? -0.271 -5.016 -16.688 1.00 95.94 73 THR A C 1
ATOM 600 O O . THR A 1 73 ? -0.756 -5.771 -15.851 1.00 95.94 73 THR A O 1
ATOM 603 N N . ASP A 1 74 ? 0.865 -5.282 -17.336 1.00 96.00 74 ASP A N 1
ATOM 604 C CA . ASP A 1 74 ? 1.723 -6.454 -17.121 1.00 96.00 74 ASP A CA 1
ATOM 605 C C . ASP A 1 74 ? 2.327 -6.529 -15.708 1.00 96.00 74 ASP A C 1
ATOM 607 O O . ASP A 1 74 ? 2.744 -7.598 -15.278 1.00 96.00 74 ASP A O 1
ATOM 611 N N . PHE A 1 75 ? 2.349 -5.415 -14.971 1.00 97.69 75 PHE A N 1
ATOM 612 C CA . PHE A 1 75 ? 2.674 -5.374 -13.546 1.00 97.69 75 PHE A CA 1
ATOM 613 C C . PHE A 1 75 ? 1.436 -5.185 -12.665 1.00 97.69 75 PHE A C 1
ATOM 615 O O . PHE A 1 75 ? 1.242 -5.911 -11.692 1.00 97.69 75 PHE A O 1
ATOM 622 N N . GLN A 1 76 ? 0.580 -4.217 -12.998 1.00 96.69 76 GLN A N 1
ATOM 623 C CA . GLN A 1 76 ? -0.545 -3.819 -12.149 1.00 96.69 76 GLN A CA 1
ATOM 624 C C . GLN A 1 76 ? -1.573 -4.944 -11.970 1.00 96.69 76 GLN A C 1
ATOM 626 O O . GLN A 1 76 ? -2.101 -5.119 -10.873 1.00 96.69 76 GLN A O 1
ATOM 631 N N . ALA A 1 77 ? -1.840 -5.734 -13.016 1.00 96.88 77 ALA A N 1
ATOM 632 C CA . ALA A 1 77 ? -2.765 -6.862 -12.926 1.00 96.88 77 ALA A CA 1
ATOM 633 C C . ALA A 1 77 ? -2.249 -7.975 -11.990 1.00 96.88 77 ALA A C 1
ATOM 635 O O . ALA A 1 77 ? -2.942 -8.266 -11.009 1.00 96.88 77 ALA A O 1
ATOM 636 N N . PRO A 1 78 ? -1.045 -8.556 -12.189 1.00 97.88 78 PRO A N 1
ATOM 637 C CA . PRO A 1 78 ? -0.547 -9.593 -11.286 1.00 97.88 78 PRO A CA 1
ATOM 638 C C . PRO A 1 78 ? -0.286 -9.072 -9.865 1.00 97.88 78 PRO A C 1
ATOM 640 O O . PRO A 1 78 ? -0.509 -9.806 -8.901 1.00 97.88 78 PRO A O 1
ATOM 643 N N . ALA A 1 79 ? 0.124 -7.808 -9.699 1.00 97.88 79 ALA A N 1
ATOM 644 C CA . ALA A 1 79 ? 0.267 -7.196 -8.377 1.00 97.88 79 ALA A CA 1
ATOM 645 C C . ALA A 1 79 ? -1.092 -7.083 -7.666 1.00 97.88 79 ALA A C 1
ATOM 647 O O . ALA A 1 79 ? -1.211 -7.421 -6.489 1.00 97.88 79 ALA A O 1
ATOM 648 N N . GLY A 1 80 ? -2.137 -6.677 -8.394 1.00 97.50 80 GLY A N 1
ATOM 649 C CA . GLY A 1 80 ? -3.509 -6.649 -7.896 1.00 97.50 80 GLY A CA 1
ATOM 650 C C . GLY A 1 80 ? -3.998 -8.027 -7.448 1.00 97.50 80 GLY A C 1
ATOM 651 O O . GLY A 1 80 ? -4.551 -8.151 -6.359 1.00 97.50 80 GLY A O 1
ATOM 652 N N . GLU A 1 81 ? -3.748 -9.076 -8.233 1.00 98.12 81 GLU A N 1
ATOM 653 C CA . GLU A 1 81 ? -4.077 -10.457 -7.853 1.00 98.12 81 GLU A CA 1
ATOM 654 C C . GLU A 1 81 ? -3.364 -10.899 -6.569 1.00 98.12 81 GLU A C 1
ATOM 656 O O . GLU A 1 81 ? -3.995 -11.483 -5.684 1.00 98.12 81 GLU A O 1
ATOM 661 N N . ALA A 1 82 ? -2.071 -10.588 -6.439 1.00 98.44 82 ALA A N 1
ATOM 662 C CA . ALA A 1 82 ? -1.302 -10.882 -5.234 1.00 98.44 82 ALA A CA 1
ATOM 663 C C . ALA A 1 82 ? -1.872 -10.149 -4.006 1.00 98.44 82 ALA A C 1
ATOM 665 O O . ALA A 1 82 ? -2.079 -10.772 -2.966 1.00 98.44 82 ALA A O 1
ATOM 666 N N . LEU A 1 83 ? -2.227 -8.864 -4.132 1.00 98.19 83 LEU A N 1
ATOM 667 C CA . LEU A 1 83 ? -2.877 -8.099 -3.058 1.00 98.19 83 LEU A CA 1
ATOM 668 C C . LEU A 1 83 ? -4.238 -8.692 -2.660 1.00 98.19 83 LEU A C 1
ATOM 670 O O . LEU A 1 83 ? -4.539 -8.799 -1.470 1.00 98.19 83 LEU A O 1
ATOM 674 N N . LEU A 1 84 ? -5.061 -9.101 -3.633 1.00 97.94 84 LEU A N 1
ATOM 675 C CA . LEU A 1 84 ? -6.354 -9.752 -3.376 1.00 97.94 84 LEU A CA 1
ATOM 676 C C . LEU A 1 84 ? -6.186 -11.075 -2.624 1.00 97.94 84 LEU A C 1
ATOM 678 O O . LEU A 1 84 ? -7.008 -11.415 -1.769 1.00 97.94 84 LEU A O 1
ATOM 682 N N . HIS A 1 85 ? -5.138 -11.828 -2.950 1.00 98.38 85 HIS A N 1
ATOM 683 C CA . HIS A 1 85 ? -4.806 -13.063 -2.259 1.00 98.38 85 HIS A CA 1
ATOM 684 C C . HIS A 1 85 ? -4.345 -12.807 -0.823 1.00 98.38 85 HIS A C 1
ATOM 686 O O . HIS A 1 85 ? -4.929 -13.368 0.104 1.00 98.38 85 HIS A O 1
ATOM 692 N N . LEU A 1 86 ? -3.382 -11.902 -0.630 1.00 98.56 86 LEU A N 1
ATOM 693 C CA . LEU A 1 86 ? -2.833 -11.555 0.684 1.00 98.56 86 LEU A CA 1
ATOM 694 C C . LEU A 1 86 ? -3.891 -10.973 1.631 1.00 98.56 86 LEU A C 1
ATOM 696 O O . LEU A 1 86 ? -3.903 -11.284 2.820 1.00 98.56 86 LEU A O 1
ATOM 700 N N . ALA A 1 87 ? -4.849 -10.201 1.111 1.00 98.12 87 ALA A N 1
ATOM 701 C CA . ALA A 1 87 ? -5.935 -9.633 1.909 1.00 98.12 87 ALA A CA 1
ATOM 702 C C . ALA A 1 87 ? -6.800 -10.693 2.623 1.00 98.12 87 ALA A C 1
ATOM 704 O O . ALA A 1 87 ? -7.492 -10.376 3.592 1.00 98.12 87 ALA A O 1
ATOM 705 N N . LYS A 1 88 ? -6.783 -11.959 2.183 1.00 97.81 88 LYS A N 1
ATOM 706 C CA . LYS A 1 88 ? -7.493 -13.054 2.867 1.00 97.81 88 LYS A CA 1
ATOM 707 C C . LYS A 1 88 ? -6.907 -13.356 4.249 1.00 97.81 88 LYS A C 1
ATOM 709 O O . LYS A 1 88 ? -7.656 -13.803 5.112 1.00 97.81 88 LYS A O 1
ATOM 714 N N . PHE A 1 89 ? -5.618 -13.081 4.452 1.00 98.25 89 PHE A N 1
ATOM 715 C CA . PHE A 1 89 ? -4.875 -13.373 5.683 1.00 98.25 89 PHE A CA 1
ATOM 716 C C . PHE A 1 89 ? -4.940 -12.244 6.720 1.00 98.25 89 PHE A C 1
ATOM 718 O O . PHE A 1 89 ? -4.453 -12.408 7.831 1.00 98.25 89 PHE A O 1
ATOM 725 N N . ILE A 1 90 ? -5.575 -11.118 6.382 1.00 98.25 90 ILE A N 1
ATOM 726 C CA . ILE A 1 90 ? -5.774 -9.992 7.300 1.00 98.25 90 ILE A CA 1
ATOM 727 C C . ILE A 1 90 ? -7.050 -10.220 8.113 1.00 98.25 90 ILE A C 1
ATOM 729 O O . ILE A 1 90 ? -8.152 -10.320 7.548 1.00 98.25 90 ILE A O 1
ATOM 733 N N . ASN A 1 91 ? -6.908 -10.300 9.435 1.00 96.06 91 ASN A N 1
ATOM 734 C CA . ASN A 1 91 ? -7.924 -10.791 10.360 1.00 96.06 91 ASN A CA 1
ATOM 735 C C . ASN A 1 91 ? -8.753 -9.658 10.983 1.00 96.06 91 ASN A C 1
ATOM 737 O O . ASN A 1 91 ? -8.985 -9.605 12.190 1.00 96.06 91 ASN A O 1
ATOM 741 N N . ILE A 1 92 ? -9.241 -8.760 10.128 1.00 97.12 92 ILE A N 1
ATOM 742 C CA . ILE A 1 92 ? -10.253 -7.767 10.492 1.00 97.12 92 ILE A CA 1
ATOM 743 C C . ILE A 1 92 ? -11.545 -8.013 9.714 1.00 97.12 92 ILE A C 1
ATOM 745 O O . ILE A 1 92 ? -11.538 -8.543 8.596 1.00 97.12 92 ILE A O 1
ATOM 749 N N . GLU A 1 93 ? -12.672 -7.608 10.295 1.00 96.62 93 GLU A N 1
ATOM 750 C CA . GLU A 1 93 ? -13.941 -7.563 9.573 1.00 96.62 93 GLU A CA 1
ATOM 751 C C . GLU A 1 93 ? -13.906 -6.471 8.489 1.00 96.62 93 GLU A C 1
ATOM 753 O O . GLU A 1 93 ? -13.280 -5.427 8.662 1.00 96.62 93 GLU A O 1
ATOM 758 N N . GLY A 1 94 ? -14.609 -6.703 7.377 1.00 96.12 94 GLY A N 1
ATOM 759 C CA . GLY A 1 94 ? -14.883 -5.690 6.357 1.00 96.12 94 GLY A CA 1
ATOM 760 C C . GLY A 1 94 ? -14.441 -6.084 4.954 1.00 96.12 94 GLY A C 1
ATOM 761 O O . GLY A 1 94 ? -14.076 -7.232 4.679 1.00 96.12 94 GLY A O 1
ATOM 762 N N . SER A 1 95 ? -14.534 -5.130 4.027 1.00 97.12 95 SER A N 1
ATOM 763 C CA . SER A 1 95 ? -14.136 -5.358 2.637 1.00 97.12 95 SER A CA 1
ATOM 764 C C . SER A 1 95 ? -12.625 -5.530 2.473 1.00 97.12 95 SER A C 1
ATOM 766 O O . SER A 1 95 ? -11.827 -5.080 3.291 1.00 97.12 95 SER A O 1
ATOM 768 N N . ILE A 1 96 ? -12.221 -6.099 1.335 1.00 96.75 96 ILE A N 1
ATOM 769 C CA . ILE A 1 96 ? -10.815 -6.156 0.912 1.00 96.75 96 ILE A CA 1
ATOM 770 C C . ILE A 1 96 ? -10.167 -4.764 0.944 1.00 96.75 96 ILE A C 1
ATOM 772 O O . ILE A 1 96 ? -9.023 -4.632 1.365 1.00 96.75 96 ILE A O 1
ATOM 776 N N . ASN A 1 97 ? -10.896 -3.712 0.551 1.00 96.06 97 ASN A N 1
ATOM 777 C CA . ASN A 1 97 ? -10.358 -2.355 0.589 1.00 96.06 97 ASN A CA 1
ATOM 778 C C . ASN A 1 97 ? -10.058 -1.892 2.022 1.00 96.06 97 ASN A C 1
ATOM 780 O O . ASN A 1 97 ? -9.040 -1.239 2.229 1.00 96.06 97 ASN 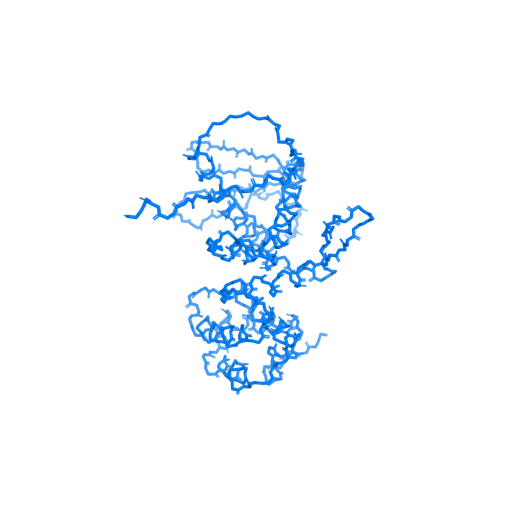A O 1
ATOM 784 N N . LEU A 1 98 ? -10.902 -2.246 3.001 1.00 97.75 98 LEU A N 1
ATOM 785 C CA . LEU A 1 98 ? -10.625 -1.950 4.409 1.00 97.75 98 LEU A CA 1
ATOM 786 C C . LEU A 1 98 ? -9.410 -2.732 4.915 1.00 97.75 98 LEU A C 1
ATOM 788 O O . LEU A 1 98 ? -8.577 -2.164 5.610 1.00 97.75 98 LEU A O 1
ATOM 792 N N . LYS A 1 99 ? -9.273 -4.002 4.526 1.00 98.12 99 LYS A N 1
ATOM 793 C CA . LYS A 1 99 ? -8.119 -4.834 4.896 1.00 98.12 99 LYS A CA 1
ATOM 794 C C . LYS A 1 99 ? -6.802 -4.265 4.371 1.00 98.12 99 LYS A C 1
ATOM 796 O O . LYS A 1 99 ? -5.863 -4.110 5.138 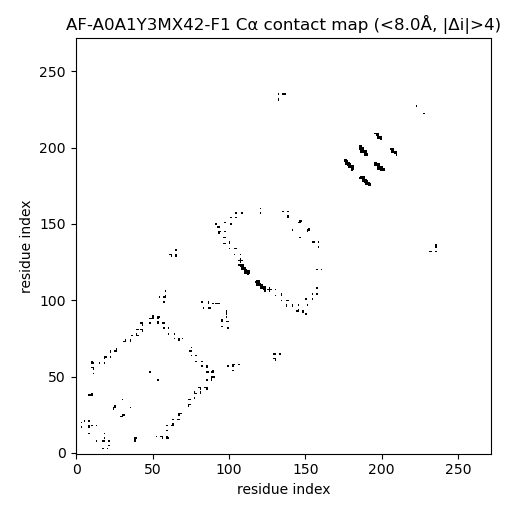1.00 98.12 99 LYS A O 1
ATOM 801 N N . LEU A 1 100 ? -6.755 -3.871 3.098 1.00 97.19 100 LEU A N 1
ATOM 802 C CA . LEU A 1 100 ? -5.576 -3.214 2.522 1.00 97.19 100 LEU A CA 1
ATOM 803 C C . LEU A 1 100 ? -5.302 -1.854 3.181 1.00 97.19 100 LEU A C 1
ATOM 805 O O . LEU A 1 100 ? -4.156 -1.530 3.479 1.00 97.19 100 LEU A O 1
ATOM 809 N N . LEU A 1 101 ? -6.353 -1.076 3.464 1.00 96.69 101 LEU A N 1
ATOM 810 C CA . LEU A 1 101 ? -6.229 0.190 4.186 1.00 96.69 101 LEU A CA 1
ATOM 811 C C . LEU A 1 101 ? -5.670 -0.006 5.605 1.00 96.69 101 LEU A C 1
ATOM 813 O O . LEU A 1 101 ? -4.863 0.803 6.054 1.00 96.69 101 LEU A O 1
ATOM 817 N N . TYR A 1 102 ? -6.063 -1.080 6.289 1.00 97.06 102 TYR A N 1
ATOM 818 C CA . TYR A 1 102 ? -5.522 -1.459 7.590 1.00 97.06 102 TYR A CA 1
ATOM 819 C C . TYR A 1 102 ? -4.030 -1.806 7.523 1.00 97.06 102 TYR A C 1
ATOM 821 O O . TYR A 1 102 ? -3.267 -1.359 8.375 1.00 97.06 102 TYR A O 1
ATOM 829 N N . CYS A 1 103 ? -3.574 -2.515 6.487 1.00 95.50 103 CYS A N 1
ATOM 830 C CA . CYS A 1 103 ? -2.144 -2.774 6.295 1.00 95.50 103 CYS A CA 1
ATOM 831 C C . CYS A 1 103 ? -1.347 -1.467 6.143 1.00 95.50 103 CYS A C 1
ATOM 833 O O . CYS A 1 103 ? -0.322 -1.290 6.801 1.00 95.50 103 CYS A O 1
ATOM 835 N N . SER A 1 104 ? -1.847 -0.525 5.332 1.00 93.38 104 SER A N 1
ATOM 836 C CA . SER A 1 104 ? -1.239 0.805 5.179 1.00 93.38 104 SER A CA 1
ATOM 837 C C . SER A 1 104 ? -1.285 1.606 6.483 1.00 93.38 104 SER A C 1
ATOM 839 O O . SER A 1 104 ? -0.320 2.283 6.822 1.00 93.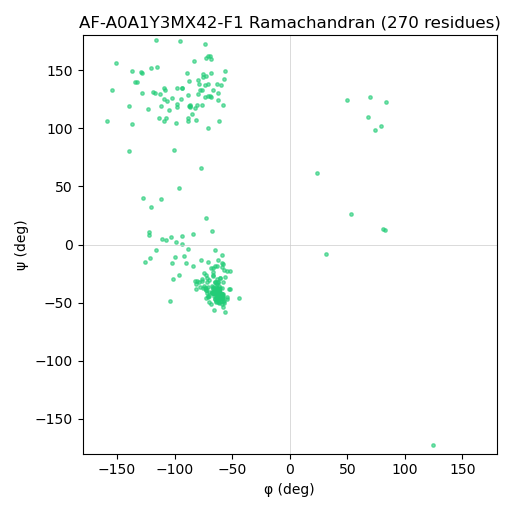38 104 SER A O 1
ATOM 841 N N . TYR A 1 105 ? -2.377 1.509 7.246 1.00 94.25 105 TYR A N 1
ATOM 842 C CA . TYR A 1 105 ? -2.500 2.120 8.570 1.00 94.25 105 TYR A CA 1
ATOM 843 C C . TYR A 1 105 ? -1.400 1.629 9.522 1.00 94.25 105 TYR A C 1
ATOM 845 O O . TYR A 1 105 ? -0.657 2.446 10.061 1.00 94.25 105 TYR A O 1
ATOM 853 N N . LYS A 1 106 ? -1.259 0.306 9.666 1.00 92.19 106 LYS A N 1
ATOM 854 C CA . LYS A 1 106 ? -0.262 -0.331 10.539 1.00 92.19 106 LYS A CA 1
ATOM 855 C C . LYS A 1 106 ? 1.172 -0.032 10.122 1.00 92.19 106 LYS A C 1
ATOM 857 O O . LYS A 1 106 ? 2.048 0.007 10.974 1.00 92.19 106 LYS A O 1
ATOM 862 N N . TYR A 1 107 ? 1.408 0.185 8.830 1.00 89.31 107 TYR A N 1
ATOM 863 C CA . TYR A 1 107 ? 2.715 0.608 8.347 1.00 89.31 107 TYR A CA 1
ATOM 864 C C . TYR A 1 107 ? 3.041 2.049 8.722 1.00 89.31 107 TYR A C 1
ATOM 866 O O . TYR A 1 107 ? 4.166 2.364 9.095 1.00 89.31 107 TYR A O 1
ATOM 874 N N . LEU A 1 108 ? 2.073 2.947 8.539 1.00 90.38 108 LEU A N 1
ATOM 875 C CA . LEU A 1 108 ? 2.301 4.384 8.598 1.00 90.38 108 LEU A CA 1
ATOM 876 C C . LEU A 1 108 ? 2.303 4.931 10.020 1.00 90.38 108 LEU A C 1
ATOM 878 O O . LEU A 1 108 ? 2.981 5.930 10.273 1.00 90.38 108 LEU A O 1
ATOM 882 N N . PHE A 1 109 ? 1.533 4.318 10.917 1.00 91.81 109 PHE A N 1
ATOM 883 C CA . PHE A 1 109 ? 1.260 4.878 12.229 1.00 91.81 109 PHE A CA 1
ATOM 884 C C . PHE A 1 109 ? 1.542 3.882 13.343 1.00 91.81 109 PHE A C 1
ATOM 886 O O . PHE A 1 109 ? 1.014 2.772 13.351 1.00 91.81 109 PHE A O 1
ATOM 893 N N . ASP A 1 110 ? 2.287 4.362 14.330 1.00 90.50 110 ASP A N 1
ATOM 894 C CA . ASP A 1 110 ? 2.245 3.824 15.677 1.00 90.50 110 ASP A CA 1
ATOM 895 C C . ASP A 1 110 ? 1.158 4.570 16.455 1.00 90.50 110 ASP A C 1
ATOM 897 O O . ASP A 1 110 ? 0.889 5.756 16.216 1.00 90.50 110 ASP A O 1
ATOM 901 N N . ASN A 1 111 ? 0.511 3.874 17.383 1.00 88.50 111 ASN A N 1
ATOM 902 C CA . ASN A 1 111 ? -0.476 4.476 18.257 1.00 88.50 111 ASN A CA 1
ATOM 903 C C . ASN A 1 111 ? -0.196 4.145 19.724 1.00 88.50 111 ASN A C 1
ATOM 905 O O . ASN A 1 111 ? 0.346 3.096 20.069 1.00 88.50 111 ASN A O 1
ATOM 909 N N . GLU A 1 112 ? -0.556 5.075 20.595 1.00 89.50 112 GLU A N 1
ATOM 910 C CA . GLU A 1 112 ? -0.519 4.882 22.038 1.00 89.50 112 GLU A CA 1
ATOM 911 C C . GLU A 1 112 ? -1.791 5.451 22.657 1.00 89.50 112 GLU A C 1
ATOM 913 O O . GLU A 1 112 ? -2.388 6.392 22.134 1.00 89.50 112 GLU A O 1
ATOM 918 N N . ILE A 1 113 ? -2.236 4.857 23.760 1.00 88.44 113 ILE A N 1
ATOM 919 C CA . ILE A 1 113 ? -3.391 5.351 24.504 1.00 88.44 113 ILE A CA 1
ATOM 920 C C . ILE A 1 113 ? -2.862 6.177 25.669 1.00 88.44 113 ILE A C 1
ATOM 922 O O . ILE A 1 113 ? -2.112 5.669 26.503 1.00 88.44 113 ILE A O 1
ATOM 926 N N . ASP A 1 114 ? -3.249 7.448 25.719 1.00 88.69 114 ASP A N 1
ATOM 927 C CA . ASP A 1 114 ? -2.854 8.336 26.804 1.00 88.69 114 ASP A CA 1
ATOM 928 C C . ASP A 1 114 ? -3.591 8.026 28.119 1.00 88.69 114 ASP A C 1
ATOM 930 O O . ASP A 1 114 ? -4.538 7.240 28.183 1.00 88.69 114 ASP A O 1
ATOM 934 N N . GLU A 1 115 ? -3.172 8.688 29.196 1.00 89.88 115 GLU A N 1
ATOM 935 C CA . GLU A 1 115 ? -3.767 8.560 30.534 1.00 89.88 115 GLU A CA 1
ATOM 936 C C . GLU A 1 115 ? -5.271 8.904 30.599 1.00 89.88 115 GLU A C 1
ATOM 938 O O . GLU A 1 115 ? -5.955 8.512 31.545 1.00 89.88 115 GLU A O 1
ATOM 943 N N . ASN A 1 116 ? -5.806 9.597 29.590 1.00 91.12 116 ASN A N 1
ATOM 944 C CA . ASN A 1 116 ? -7.218 9.957 29.473 1.00 91.12 116 ASN A CA 1
ATOM 945 C C . ASN A 1 116 ? -8.003 9.007 28.550 1.00 91.12 116 ASN A C 1
ATOM 947 O O . ASN A 1 116 ? -9.201 9.218 28.341 1.00 91.12 116 ASN A O 1
ATOM 951 N N . GLY A 1 117 ? -7.354 7.974 28.004 1.00 84.94 117 GLY A N 1
ATOM 952 C CA . GLY A 1 117 ? -7.954 7.024 27.074 1.00 84.94 117 GLY A CA 1
ATOM 953 C C . GLY A 1 117 ? -8.031 7.520 25.627 1.00 84.94 117 GLY A C 1
ATOM 954 O O . GLY A 1 117 ? -8.764 6.927 24.837 1.00 84.94 117 GLY A O 1
ATOM 955 N N . ASN A 1 118 ? -7.330 8.599 25.260 1.00 86.81 118 ASN A N 1
ATOM 956 C CA . ASN A 1 118 ? -7.294 9.066 23.874 1.00 86.81 118 ASN A CA 1
ATOM 957 C C . ASN A 1 118 ? -6.179 8.367 23.098 1.00 86.81 118 ASN A C 1
ATOM 959 O O . ASN A 1 118 ? -5.065 8.217 23.597 1.00 86.81 118 ASN A O 1
ATOM 963 N N . ILE A 1 119 ? -6.466 8.018 21.846 1.00 87.69 119 ILE A N 1
ATOM 964 C CA . ILE A 1 119 ? -5.462 7.492 20.923 1.00 87.69 119 ILE A CA 1
ATOM 965 C C . ILE A 1 119 ? -4.598 8.650 20.417 1.00 87.69 119 ILE A C 1
ATOM 967 O O . ILE A 1 119 ? -5.105 9.587 19.793 1.00 87.69 119 ILE A O 1
ATOM 971 N N . GLN A 1 120 ? -3.298 8.574 20.674 1.00 90.00 120 GLN A N 1
ATOM 972 C CA . GLN A 1 120 ? -2.282 9.433 20.085 1.00 90.00 120 GLN A CA 1
ATOM 973 C C . GLN A 1 120 ? -1.629 8.700 18.918 1.00 90.00 120 GLN A C 1
ATOM 975 O O . GLN A 1 120 ? -1.304 7.520 19.024 1.00 90.00 120 GLN A O 1
ATOM 980 N N . TYR A 1 121 ? -1.466 9.405 17.800 1.00 90.62 121 TYR A N 1
ATOM 981 C CA . TYR A 1 121 ? -0.884 8.861 16.578 1.00 90.62 121 TYR A CA 1
ATOM 982 C C . TYR A 1 121 ? 0.488 9.473 16.353 1.00 90.62 121 TYR A C 1
ATOM 984 O O . TYR A 1 121 ? 0.645 10.696 16.409 1.00 90.62 121 TYR A O 1
ATOM 992 N N . HIS A 1 122 ? 1.447 8.621 16.018 1.00 90.06 122 HIS A N 1
ATOM 993 C CA . HIS A 1 122 ? 2.788 9.015 15.615 1.00 90.06 122 HIS A CA 1
ATOM 994 C C . HIS A 1 122 ? 3.119 8.327 14.301 1.00 90.06 122 HIS A C 1
ATOM 996 O O . HIS A 1 122 ? 2.659 7.219 14.040 1.00 90.06 122 HIS A O 1
ATOM 1002 N N . PHE A 1 123 ? 3.909 8.977 13.452 1.00 88.12 123 PHE A N 1
ATOM 1003 C CA . PHE A 1 123 ? 4.440 8.284 12.285 1.00 88.12 123 PHE A CA 1
ATOM 1004 C C . PHE A 1 123 ? 5.411 7.207 12.744 1.00 88.12 123 PHE A C 1
ATOM 1006 O O . PHE A 1 123 ? 6.307 7.495 13.543 1.00 88.12 123 PHE A O 1
ATOM 1013 N N . SER A 1 124 ? 5.272 6.007 12.187 1.00 82.81 124 SER A N 1
ATOM 1014 C CA . SER A 1 124 ? 6.293 4.983 12.355 1.00 82.81 124 SER A CA 1
ATOM 1015 C C . SER A 1 124 ? 7.627 5.541 11.839 1.00 82.81 124 SER A C 1
ATOM 1017 O O . SER A 1 124 ? 7.684 6.306 10.864 1.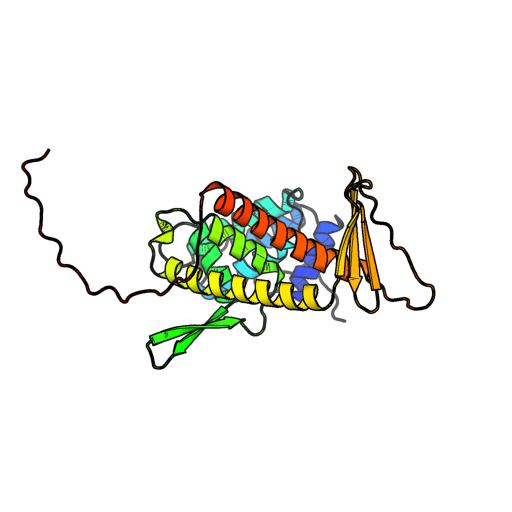00 82.81 124 SER A O 1
ATOM 1019 N N . GLY A 1 125 ? 8.731 5.210 12.511 1.00 63.97 125 GLY A N 1
ATOM 1020 C CA . GLY A 1 125 ? 10.058 5.778 12.223 1.00 63.97 125 GLY A CA 1
ATOM 1021 C C . GLY A 1 125 ? 10.569 5.557 10.787 1.00 63.97 125 GLY A C 1
ATOM 1022 O O . GLY A 1 125 ? 11.573 6.156 10.403 1.00 63.97 125 GLY A O 1
ATOM 1023 N N . ILE A 1 126 ? 9.871 4.731 9.997 1.00 62.31 126 ILE A N 1
ATOM 1024 C CA . ILE A 1 126 ? 10.140 4.390 8.592 1.00 62.31 126 ILE A CA 1
ATOM 1025 C C . ILE A 1 126 ? 8.936 4.783 7.707 1.00 62.31 126 ILE A C 1
ATOM 1027 O O . ILE A 1 126 ? 8.613 4.109 6.736 1.00 62.31 126 ILE A O 1
ATOM 1031 N N . SER A 1 127 ? 8.210 5.855 8.042 1.00 61.88 127 SER A N 1
ATOM 1032 C CA . SER A 1 127 ? 7.058 6.278 7.233 1.00 61.88 127 SER A CA 1
ATOM 1033 C C . SER A 1 127 ? 7.477 6.648 5.803 1.00 61.88 127 SER A C 1
ATOM 1035 O O . SER A 1 127 ? 8.074 7.696 5.531 1.00 61.88 127 SER A O 1
ATOM 1037 N N . ASN A 1 128 ? 7.143 5.769 4.857 1.00 69.62 128 ASN A N 1
ATOM 1038 C CA . ASN A 1 128 ? 7.354 6.024 3.445 1.00 69.62 128 ASN A CA 1
ATOM 1039 C C . ASN A 1 128 ? 6.207 6.893 2.899 1.00 69.62 128 ASN A C 1
ATOM 1041 O O . ASN A 1 128 ? 5.074 6.436 2.726 1.00 69.62 128 ASN A O 1
ATOM 1045 N N . LYS A 1 129 ? 6.510 8.169 2.627 1.00 75.44 129 LYS A N 1
ATOM 1046 C CA . LYS A 1 129 ? 5.546 9.185 2.157 1.00 75.44 129 LYS A CA 1
ATOM 1047 C C . LYS A 1 129 ? 4.784 8.772 0.896 1.00 75.44 129 LYS A C 1
ATOM 1049 O O . LYS A 1 129 ? 3.683 9.260 0.659 1.00 75.44 129 LYS A O 1
ATOM 1054 N N . GLU A 1 130 ? 5.335 7.850 0.117 1.00 74.81 130 GLU A N 1
ATOM 1055 C CA . GLU A 1 130 ? 4.736 7.342 -1.120 1.00 74.81 130 GLU A CA 1
ATOM 1056 C C . GLU A 1 130 ? 3.453 6.538 -0.889 1.00 74.81 130 GLU A C 1
ATOM 1058 O O . GLU A 1 130 ? 2.621 6.437 -1.789 1.00 74.81 130 GLU A O 1
ATOM 1063 N N . ILE A 1 131 ? 3.242 6.030 0.329 1.00 82.00 131 ILE A N 1
ATOM 1064 C CA . ILE A 1 131 ? 2.020 5.308 0.704 1.00 82.00 131 ILE A CA 1
ATOM 1065 C C . ILE A 1 131 ? 0.907 6.281 1.117 1.00 82.00 131 ILE A C 1
ATOM 1067 O O . ILE A 1 131 ? -0.271 5.925 1.070 1.00 82.00 131 ILE A O 1
ATOM 1071 N N . TYR A 1 132 ? 1.228 7.539 1.455 1.00 86.56 132 TYR A N 1
ATOM 1072 C CA . TYR A 1 132 ? 0.218 8.514 1.888 1.00 86.56 132 TYR A CA 1
ATOM 1073 C C . TYR A 1 132 ? -0.916 8.675 0.872 1.00 86.56 132 TYR A C 1
ATOM 1075 O O . TYR A 1 132 ? -2.075 8.629 1.284 1.00 86.56 132 TYR A O 1
ATOM 1083 N N . PRO A 1 133 ? -0.657 8.832 -0.440 1.00 82.88 133 PRO A N 1
ATOM 1084 C CA . PRO A 1 133 ? -1.737 8.981 -1.401 1.00 82.88 133 PRO A CA 1
ATOM 1085 C C . PRO A 1 133 ? -2.654 7.753 -1.484 1.00 82.88 133 PRO A C 1
ATOM 1087 O O . PRO A 1 133 ? -3.865 7.936 -1.586 1.00 82.88 133 PRO A O 1
ATOM 1090 N N . ASP A 1 134 ? -2.111 6.530 -1.418 1.00 83.75 134 ASP A N 1
ATOM 1091 C CA . ASP A 1 134 ? -2.918 5.298 -1.407 1.00 83.75 134 ASP A CA 1
ATOM 1092 C C . ASP A 1 134 ? -3.782 5.232 -0.140 1.00 83.75 134 ASP A C 1
ATOM 1094 O O . ASP A 1 134 ? -5.001 5.070 -0.224 1.00 83.75 134 ASP A O 1
ATOM 1098 N N . PHE A 1 135 ? -3.183 5.498 1.024 1.00 90.50 135 PHE A N 1
ATOM 1099 C CA . PHE A 1 135 ? -3.890 5.557 2.302 1.00 90.50 135 PHE A CA 1
ATOM 1100 C C . PHE A 1 135 ? -5.034 6.588 2.291 1.00 90.50 135 PHE A C 1
ATOM 1102 O O . PHE A 1 135 ? -6.176 6.274 2.648 1.00 90.50 135 PHE A O 1
ATOM 1109 N N . LEU A 1 136 ? -4.766 7.813 1.824 1.00 88.56 136 LEU A N 1
ATOM 1110 C CA . LEU A 1 136 ? -5.767 8.878 1.707 1.00 88.56 136 LEU A CA 1
ATOM 1111 C C . LEU A 1 136 ? -6.898 8.481 0.747 1.00 88.56 136 LEU A C 1
ATOM 1113 O O . LEU A 1 136 ? -8.075 8.668 1.065 1.00 88.56 136 LEU A O 1
ATOM 1117 N N . GLN A 1 137 ? -6.552 7.920 -0.414 1.00 86.06 137 GLN A N 1
ATOM 1118 C CA . GLN A 1 137 ? -7.510 7.514 -1.438 1.00 86.06 137 GLN A CA 1
ATOM 1119 C C . GLN A 1 137 ? -8.424 6.390 -0.939 1.00 86.06 137 GLN A C 1
ATOM 1121 O O . GLN A 1 137 ? -9.649 6.499 -1.044 1.00 86.06 137 GLN A O 1
ATOM 1126 N N . ARG A 1 138 ? -7.858 5.330 -0.352 1.00 90.44 138 ARG A N 1
ATOM 1127 C CA . ARG A 1 138 ? -8.629 4.198 0.183 1.00 90.44 138 ARG A CA 1
ATOM 1128 C C . ARG A 1 138 ? -9.542 4.607 1.328 1.00 90.44 138 ARG A C 1
ATOM 1130 O O . ARG A 1 138 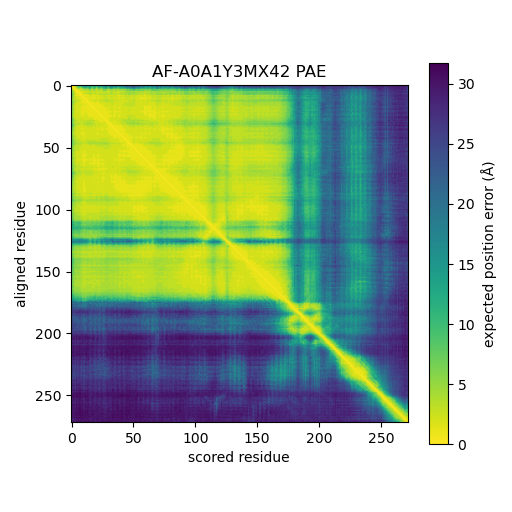? -10.683 4.145 1.369 1.00 90.44 138 ARG A O 1
ATOM 1137 N N . THR A 1 139 ? -9.077 5.496 2.208 1.00 90.81 139 THR A N 1
ATOM 1138 C CA . THR A 1 139 ? -9.899 6.043 3.298 1.00 90.81 139 THR A CA 1
ATOM 1139 C C . THR A 1 139 ? -11.081 6.837 2.745 1.00 90.81 139 THR A C 1
ATOM 1141 O O . THR A 1 139 ? -12.224 6.645 3.168 1.00 90.81 139 THR A O 1
ATOM 1144 N N . TYR A 1 140 ? -10.833 7.697 1.752 1.00 86.44 140 TYR A N 1
ATOM 1145 C CA . TYR A 1 140 ? -11.873 8.513 1.128 1.00 86.44 140 TYR A CA 1
ATOM 1146 C C . TYR A 1 140 ? -12.978 7.652 0.492 1.00 86.44 140 TYR A C 1
ATOM 1148 O O . TYR A 1 140 ? -14.168 7.872 0.749 1.00 86.44 140 TYR A O 1
ATOM 1156 N N . TYR A 1 141 ? -12.584 6.625 -0.268 1.00 87.50 141 TYR A N 1
ATOM 1157 C CA . TYR A 1 141 ? -13.499 5.720 -0.972 1.00 87.50 141 TYR A CA 1
ATOM 1158 C C . TYR A 1 141 ? -14.042 4.565 -0.121 1.00 87.50 141 TYR A C 1
ATOM 1160 O O . TYR A 1 141 ? -14.726 3.683 -0.645 1.00 87.50 141 TYR A O 1
ATOM 1168 N N . LEU A 1 142 ? -13.801 4.564 1.193 1.00 91.81 142 LEU A N 1
ATOM 1169 C CA . LEU A 1 142 ? -14.339 3.533 2.068 1.00 91.81 142 LEU A CA 1
ATOM 1170 C C . LEU A 1 142 ? -15.880 3.560 2.057 1.00 91.81 142 LEU A C 1
ATOM 1172 O O . LEU A 1 142 ? -16.517 4.616 2.194 1.00 91.81 142 LEU A O 1
ATOM 1176 N N . ASN A 1 143 ? -16.491 2.390 1.860 1.00 93.62 143 ASN A N 1
ATOM 1177 C CA . ASN A 1 143 ? -17.942 2.268 1.743 1.00 93.62 143 ASN A CA 1
ATOM 1178 C C . ASN A 1 143 ? -18.640 2.503 3.099 1.00 93.62 143 ASN A C 1
ATOM 1180 O O . ASN A 1 143 ? -18.029 2.434 4.164 1.00 93.62 143 ASN A O 1
ATOM 1184 N N . LYS A 1 144 ? -19.950 2.781 3.065 1.00 94.81 144 LYS A N 1
ATOM 1185 C CA . LYS A 1 144 ? -20.727 3.121 4.272 1.00 94.81 144 LYS A CA 1
ATOM 1186 C C . LYS A 1 144 ? -20.769 2.003 5.318 1.00 94.81 144 LYS A C 1
ATOM 1188 O O . LYS A 1 144 ? -20.863 2.325 6.495 1.00 94.81 144 LYS A O 1
ATOM 1193 N N . LYS A 1 145 ? -20.739 0.735 4.896 1.00 96.25 145 LYS A N 1
ATOM 1194 C CA . LYS A 1 145 ? -20.782 -0.417 5.805 1.00 96.25 145 LYS A CA 1
ATOM 1195 C C . LYS A 1 145 ? -19.473 -0.511 6.587 1.00 96.25 145 LYS A C 1
ATOM 1197 O O . LYS A 1 145 ? -19.501 -0.562 7.808 1.00 96.25 145 LYS A O 1
ATOM 1202 N N . ASP A 1 146 ? -18.346 -0.443 5.887 1.00 96.69 146 ASP A N 1
ATOM 1203 C CA . ASP A 1 146 ? -17.021 -0.509 6.502 1.00 96.69 146 ASP A CA 1
ATOM 1204 C C . ASP A 1 146 ? -16.757 0.677 7.437 1.00 96.69 146 ASP A C 1
ATOM 1206 O O . ASP A 1 146 ? -16.186 0.492 8.502 1.00 96.69 146 ASP A O 1
ATOM 1210 N N . LYS A 1 147 ? -17.237 1.882 7.096 1.00 94.12 147 LYS A N 1
ATOM 1211 C CA . LYS A 1 147 ? -17.110 3.090 7.938 1.00 94.12 147 LYS A CA 1
ATOM 1212 C C . LYS A 1 147 ? -17.733 2.967 9.336 1.00 94.12 147 LYS A C 1
ATOM 1214 O O . LYS A 1 147 ? -17.470 3.816 10.178 1.00 94.12 147 LYS A O 1
ATOM 1219 N N . GLN A 1 148 ? -18.588 1.972 9.572 1.00 95.12 148 GLN A N 1
ATOM 1220 C CA . GLN A 1 148 ? -19.217 1.732 10.876 1.00 95.12 148 GLN A CA 1
ATOM 1221 C C . GLN A 1 148 ? -18.420 0.762 11.757 1.00 95.12 148 GLN A C 1
ATOM 1223 O O . GLN A 1 148 ? -18.751 0.615 12.932 1.00 95.12 148 GLN A O 1
ATOM 1228 N N . LEU A 1 149 ? -17.403 0.094 11.206 1.00 96.62 149 LEU A N 1
ATOM 1229 C CA . LEU A 1 149 ? -16.563 -0.843 11.945 1.00 96.62 149 LEU A CA 1
ATOM 1230 C C . LEU A 1 149 ? -15.591 -0.083 12.850 1.00 96.62 149 LEU A C 1
ATOM 1232 O O . LEU A 1 149 ? -15.076 0.969 12.474 1.00 96.62 149 LEU A O 1
ATOM 1236 N N . GLU A 1 150 ? -15.310 -0.640 14.027 1.00 94.56 150 GLU A N 1
ATOM 1237 C CA . 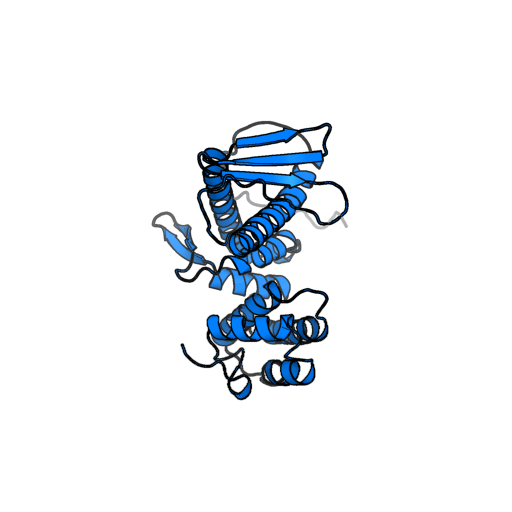GLU A 1 150 ? -14.441 -0.024 15.040 1.00 94.56 150 GLU A CA 1
ATOM 1238 C C . GLU A 1 150 ? -13.063 0.338 14.472 1.00 94.56 150 GLU A C 1
ATOM 1240 O O . GLU A 1 150 ? -12.614 1.477 14.597 1.00 94.56 150 GLU A O 1
ATOM 1245 N N . ILE A 1 151 ? -12.456 -0.583 13.720 1.00 95.00 151 ILE A N 1
ATOM 1246 C CA . ILE A 1 151 ? -11.157 -0.352 13.085 1.00 95.00 151 ILE A CA 1
ATOM 1247 C C . ILE A 1 151 ? -11.181 0.797 12.064 1.00 95.00 151 ILE A C 1
ATOM 1249 O O . ILE A 1 151 ? -10.201 1.520 11.909 1.00 95.00 151 ILE A O 1
ATOM 1253 N N . ALA A 1 152 ? -12.306 1.021 11.379 1.00 95.50 152 ALA A N 1
ATOM 1254 C CA . ALA A 1 152 ? -12.426 2.133 10.443 1.00 95.50 152 ALA A CA 1
ATOM 1255 C C . ALA A 1 152 ? -12.503 3.486 11.168 1.00 95.50 152 ALA A C 1
ATOM 1257 O O . ALA A 1 152 ? -11.997 4.480 10.648 1.00 95.50 152 ALA A O 1
ATOM 1258 N N . VAL A 1 153 ? -13.093 3.524 12.368 1.00 92.12 153 VAL A N 1
ATOM 1259 C CA . VAL A 1 153 ? -13.130 4.726 13.218 1.00 92.12 153 VAL A CA 1
ATOM 1260 C C . VAL A 1 153 ? -11.723 5.094 13.692 1.00 92.12 153 VAL A C 1
ATOM 1262 O O . VAL A 1 153 ? -11.352 6.268 13.666 1.00 92.12 153 VAL A O 1
ATOM 1265 N N . GLU A 1 154 ? -10.920 4.099 14.070 1.00 92.94 154 GLU A N 1
ATOM 1266 C CA . GLU A 1 154 ? -9.508 4.282 14.422 1.00 92.94 154 GLU A CA 1
ATOM 1267 C C . GLU A 1 154 ? -8.693 4.817 13.231 1.00 92.94 154 GLU A C 1
ATOM 1269 O O . GLU A 1 154 ? -8.031 5.853 13.334 1.00 92.94 154 GLU A O 1
ATOM 1274 N N . ILE A 1 155 ? -8.831 4.192 12.057 1.00 95.19 155 ILE A N 1
ATOM 1275 C CA . ILE A 1 155 ? -8.179 4.644 10.817 1.00 95.19 155 ILE A CA 1
ATOM 1276 C C . ILE A 1 155 ? -8.596 6.080 10.452 1.00 95.19 155 ILE A C 1
ATOM 1278 O O . ILE A 1 155 ? -7.765 6.867 9.994 1.00 95.19 155 ILE A O 1
ATOM 1282 N N . GLU A 1 156 ? -9.855 6.470 10.680 1.00 93.31 156 GLU A N 1
ATOM 1283 C CA . GLU A 1 156 ? -10.317 7.844 10.449 1.00 93.31 156 GLU A CA 1
ATOM 1284 C C . GLU A 1 156 ? -9.593 8.860 11.355 1.00 93.31 156 GLU A C 1
ATOM 1286 O O . GLU A 1 156 ? -9.319 9.990 10.934 1.00 93.31 156 GLU A O 1
ATOM 1291 N N . GLY A 1 157 ? -9.250 8.469 12.586 1.00 92.12 157 GLY A N 1
ATOM 1292 C CA . GLY A 1 157 ? -8.418 9.266 13.487 1.00 92.12 157 GLY A CA 1
ATOM 1293 C C . GLY A 1 157 ? -7.024 9.519 12.909 1.00 92.12 157 GLY A C 1
ATOM 1294 O O . GLY A 1 157 ? -6.607 10.675 12.786 1.00 92.12 157 GLY A O 1
ATOM 1295 N N . ALA A 1 158 ? -6.353 8.458 12.459 1.00 92.81 158 ALA A N 1
ATOM 1296 C CA . ALA A 1 158 ? -5.043 8.541 11.810 1.00 92.81 158 ALA A CA 1
ATOM 1297 C C . ALA A 1 158 ? -5.079 9.358 10.506 1.00 92.81 158 ALA A C 1
ATOM 1299 O O . ALA A 1 158 ? -4.198 10.175 10.236 1.00 92.81 158 ALA A O 1
ATOM 1300 N N . TYR A 1 159 ? -6.147 9.212 9.720 1.00 91.75 159 TYR A N 1
ATOM 1301 C CA . TYR A 1 159 ? -6.392 10.009 8.519 1.00 91.75 159 TYR A CA 1
ATOM 1302 C C . TYR A 1 159 ? -6.487 11.507 8.820 1.00 91.75 159 TYR A C 1
ATOM 1304 O O . TYR A 1 159 ? -5.848 12.317 8.146 1.00 91.75 159 TYR A O 1
ATOM 1312 N N . LYS A 1 160 ? -7.238 11.896 9.856 1.00 89.75 160 LYS A N 1
ATOM 1313 C CA . LYS A 1 160 ? -7.323 13.300 10.289 1.00 89.75 160 LYS A CA 1
ATOM 1314 C C . LYS A 1 160 ? -5.967 13.823 10.752 1.00 89.75 160 LYS A C 1
ATOM 1316 O O . LYS A 1 160 ? -5.600 14.934 10.375 1.00 89.75 160 LYS A O 1
ATOM 1321 N N . TYR A 1 161 ? -5.220 13.021 11.508 1.00 90.25 161 TYR A N 1
ATOM 1322 C CA . TYR A 1 161 ? -3.862 13.362 11.926 1.00 90.25 161 TYR A CA 1
ATOM 1323 C C . TYR A 1 161 ? -2.944 13.622 10.720 1.00 90.25 161 TYR A C 1
ATOM 1325 O O . TYR A 1 161 ? -2.317 14.680 10.644 1.00 90.25 161 TYR A O 1
ATOM 1333 N N . LEU A 1 162 ? -2.942 12.726 9.726 1.00 88.62 162 LEU A N 1
ATOM 1334 C CA . LEU A 1 162 ? -2.176 12.900 8.490 1.00 88.62 162 LEU A CA 1
ATOM 1335 C C . LEU A 1 162 ? -2.583 14.169 7.732 1.00 88.62 162 LEU A C 1
ATOM 1337 O O . LEU A 1 162 ? -1.717 14.913 7.276 1.00 88.62 162 LEU A O 1
ATOM 1341 N N . LEU A 1 163 ? -3.884 14.451 7.609 1.00 85.00 163 LEU A N 1
ATOM 1342 C CA . LEU A 1 163 ? -4.357 15.670 6.951 1.00 85.00 163 LEU A CA 1
ATOM 1343 C C . LEU A 1 163 ? -3.869 16.938 7.657 1.00 85.00 163 LEU A C 1
ATOM 1345 O O . LEU A 1 163 ? -3.451 17.879 6.983 1.00 85.00 163 LEU A O 1
ATOM 1349 N N . GLU A 1 164 ? -3.913 16.985 8.988 1.00 86.56 164 GLU A N 1
ATOM 1350 C CA . GLU A 1 164 ? -3.407 18.134 9.745 1.00 86.56 164 GLU A CA 1
ATOM 1351 C C . GLU A 1 164 ? -1.888 18.279 9.610 1.00 86.56 164 GLU A C 1
ATOM 1353 O O . GLU A 1 164 ? -1.401 19.383 9.358 1.00 86.56 164 GLU A O 1
ATOM 1358 N N . TYR A 1 165 ? -1.144 17.172 9.664 1.00 86.44 165 TYR A N 1
ATOM 1359 C CA . TYR A 1 165 ? 0.291 17.170 9.387 1.00 86.44 165 TYR A CA 1
ATOM 1360 C C . TYR A 1 165 ? 0.597 17.735 7.990 1.00 86.44 165 TYR A C 1
ATOM 1362 O O . TYR A 1 165 ? 1.395 18.664 7.855 1.00 86.44 165 TYR A O 1
ATOM 1370 N N . LEU A 1 166 ? -0.079 17.243 6.945 1.00 83.12 166 LEU A N 1
ATOM 1371 C CA . LEU A 1 166 ? 0.117 17.713 5.570 1.00 83.12 166 LEU A CA 1
ATOM 1372 C C . LEU A 1 166 ? -0.258 19.192 5.405 1.00 83.12 166 LEU A C 1
ATOM 1374 O O . LEU A 1 166 ? 0.461 19.935 4.734 1.00 83.12 166 LEU A O 1
ATOM 1378 N N . LYS A 1 167 ? -1.333 19.661 6.053 1.00 79.44 167 LYS A N 1
ATOM 1379 C CA . LYS A 1 167 ? -1.694 21.089 6.073 1.00 79.44 167 LYS A CA 1
ATOM 1380 C C . LYS A 1 167 ? -0.583 21.943 6.678 1.00 79.44 167 LYS A C 1
ATOM 1382 O O . LYS A 1 167 ? -0.256 22.984 6.112 1.00 79.44 167 LYS A O 1
ATOM 1387 N N . GLN A 1 168 ? 0.016 21.512 7.788 1.00 76.62 168 GLN A N 1
ATOM 1388 C CA . GLN A 1 168 ? 1.134 22.227 8.409 1.00 76.62 168 GLN A CA 1
ATOM 1389 C C . GLN A 1 168 ? 2.351 22.284 7.479 1.00 76.62 168 GLN A C 1
ATOM 1391 O O . GLN A 1 168 ? 2.933 23.356 7.317 1.00 76.62 168 GLN A O 1
ATOM 1396 N N . GLN A 1 169 ? 2.685 21.183 6.796 1.00 75.06 169 GLN A N 1
ATOM 1397 C CA . GLN A 1 169 ? 3.756 21.175 5.791 1.00 75.06 169 GLN A CA 1
ATOM 1398 C C . GLN A 1 169 ? 3.473 22.171 4.654 1.00 75.06 169 GLN A C 1
ATOM 1400 O O . GLN A 1 169 ? 4.348 22.954 4.287 1.00 75.06 169 GLN A O 1
ATOM 1405 N N . ILE A 1 170 ? 2.237 22.219 4.144 1.00 72.44 170 ILE A N 1
ATOM 1406 C CA . ILE A 1 170 ? 1.830 23.183 3.108 1.00 72.44 170 ILE A CA 1
ATOM 1407 C C . ILE A 1 170 ? 1.949 24.626 3.611 1.00 72.44 170 ILE A C 1
ATOM 1409 O O . ILE A 1 170 ? 2.404 25.490 2.865 1.00 72.44 170 ILE A O 1
ATOM 1413 N N . ILE A 1 171 ? 1.555 24.909 4.856 1.00 65.88 171 ILE A N 1
ATOM 1414 C CA . ILE A 1 171 ? 1.684 26.248 5.450 1.00 65.88 171 ILE A CA 1
ATOM 1415 C C . ILE A 1 171 ? 3.158 26.651 5.540 1.00 65.88 171 ILE A C 1
ATOM 1417 O O . ILE A 1 171 ? 3.496 27.757 5.129 1.00 65.88 171 ILE A O 1
ATOM 1421 N N . ILE A 1 172 ? 4.041 25.760 5.997 1.00 61.41 172 ILE A N 1
ATOM 1422 C CA . ILE A 1 172 ? 5.489 26.016 6.063 1.00 61.41 172 ILE A CA 1
ATOM 1423 C C . ILE A 1 172 ? 6.055 26.315 4.669 1.00 61.41 172 ILE A C 1
ATOM 1425 O O . ILE A 1 172 ? 6.856 27.237 4.512 1.00 61.41 172 ILE A O 1
ATOM 1429 N N . ILE A 1 173 ? 5.618 25.574 3.647 1.00 63.50 173 ILE A N 1
ATOM 1430 C CA . ILE A 1 173 ? 6.012 25.825 2.257 1.00 63.50 173 ILE A CA 1
ATOM 1431 C C . ILE A 1 173 ? 5.499 27.200 1.799 1.00 63.50 173 ILE A C 1
ATOM 1433 O O . ILE A 1 173 ? 6.292 28.009 1.326 1.00 63.50 173 ILE A O 1
ATOM 1437 N N . LYS A 1 174 ? 4.210 27.509 2.006 1.00 57.69 174 LYS A N 1
ATOM 1438 C CA . LYS A 1 174 ? 3.597 28.800 1.637 1.00 57.69 174 LYS A CA 1
ATOM 1439 C C . LYS A 1 174 ? 4.220 29.993 2.359 1.00 57.69 174 LYS A C 1
ATOM 1441 O O . LYS A 1 174 ? 4.403 31.036 1.755 1.00 57.69 174 LYS A O 1
ATOM 1446 N N . MET A 1 175 ? 4.585 29.863 3.631 1.00 57.16 175 MET A N 1
ATOM 1447 C CA . MET A 1 175 ? 5.260 30.937 4.373 1.00 57.16 175 MET A CA 1
ATOM 1448 C C . MET A 1 175 ? 6.653 31.259 3.817 1.00 57.16 175 MET A C 1
ATOM 1450 O O . MET A 1 175 ? 7.191 32.329 4.088 1.00 57.16 175 MET A O 1
ATOM 1454 N N . ASN A 1 176 ? 7.228 30.345 3.036 1.00 58.28 176 ASN A N 1
ATOM 1455 C CA . ASN A 1 176 ? 8.515 30.513 2.377 1.00 58.28 176 ASN A CA 1
ATOM 1456 C C . ASN A 1 176 ? 8.387 30.717 0.862 1.00 58.28 176 ASN A C 1
ATOM 1458 O O . ASN A 1 176 ? 9.419 30.773 0.189 1.00 58.28 176 ASN A O 1
ATOM 1462 N N . MET A 1 177 ? 7.162 30.805 0.329 1.00 59.69 177 MET A N 1
ATOM 1463 C CA . MET A 1 177 ? 6.903 30.930 -1.100 1.00 59.69 177 MET A CA 1
ATOM 1464 C C . MET A 1 177 ? 5.777 31.925 -1.399 1.00 59.69 177 MET A C 1
ATOM 1466 O O . MET A 1 177 ? 4.623 31.696 -1.047 1.00 59.69 177 MET A O 1
ATOM 1470 N N . ASP A 1 178 ? 6.092 32.981 -2.138 1.00 60.12 178 ASP A N 1
ATOM 1471 C CA . ASP A 1 178 ? 5.100 33.845 -2.763 1.00 60.12 178 ASP A CA 1
ATOM 1472 C C . ASP A 1 178 ? 4.584 33.181 -4.044 1.00 60.12 178 ASP A C 1
ATOM 1474 O O . ASP A 1 178 ? 5.360 32.737 -4.895 1.00 60.12 178 ASP A O 1
ATOM 1478 N N . VAL A 1 179 ? 3.261 33.101 -4.185 1.00 57.34 179 VAL A N 1
ATOM 1479 C CA . VAL A 1 179 ? 2.610 32.555 -5.379 1.00 57.34 179 VAL A CA 1
ATOM 1480 C C . VAL A 1 179 ? 1.902 33.687 -6.112 1.00 57.34 179 VAL A C 1
ATOM 1482 O O . VAL A 1 179 ? 0.983 34.301 -5.571 1.00 57.34 179 VAL A O 1
ATOM 1485 N N . TYR A 1 180 ? 2.308 33.941 -7.354 1.00 59.56 180 TYR A N 1
ATOM 1486 C CA . TYR A 1 180 ? 1.724 34.955 -8.226 1.00 59.56 180 TYR A CA 1
ATOM 1487 C C . TYR A 1 180 ? 0.948 34.284 -9.358 1.00 59.56 180 TYR A C 1
ATOM 1489 O O . TYR A 1 180 ? 1.505 33.483 -10.109 1.00 59.56 180 TYR A O 1
ATOM 1497 N N . TYR A 1 181 ? -0.326 34.644 -9.506 1.00 51.62 181 TYR A N 1
ATOM 1498 C CA . TYR A 1 181 ? -1.147 34.233 -10.643 1.00 51.62 181 TYR A CA 1
ATOM 1499 C C . TYR A 1 181 ? -1.189 35.353 -11.686 1.00 51.62 181 TYR A C 1
ATOM 1501 O O . TYR A 1 181 ? -1.680 36.448 -11.400 1.00 51.62 181 TYR A O 1
ATOM 1509 N N . VAL A 1 182 ? -0.689 35.093 -12.897 1.00 57.59 182 VAL A N 1
ATOM 1510 C CA . VAL A 1 182 ? -0.690 36.077 -13.991 1.00 57.59 182 VAL A CA 1
ATOM 1511 C C . VAL A 1 182 ? -1.845 35.756 -14.936 1.00 57.59 182 VAL A C 1
ATOM 1513 O O . VAL A 1 182 ? -1.688 35.104 -15.965 1.00 57.59 182 VAL A O 1
ATOM 1516 N N . GLY A 1 183 ? -3.042 36.206 -14.554 1.00 40.78 183 GLY A N 1
ATOM 1517 C CA . GLY A 1 183 ? -4.315 35.729 -15.108 1.00 40.78 183 GLY A CA 1
ATOM 1518 C C . GLY A 1 183 ? -4.610 35.995 -16.587 1.00 40.78 183 GLY A C 1
ATOM 1519 O O . GLY A 1 183 ? -5.625 35.511 -17.068 1.00 40.78 183 GLY A O 1
ATOM 1520 N N . GLN A 1 184 ? -3.766 36.728 -17.315 1.00 52.44 184 GLN A N 1
ATOM 1521 C CA . GLN A 1 184 ? -3.892 36.872 -18.776 1.00 52.44 184 GLN A CA 1
ATOM 1522 C C . GLN A 1 184 ? -2.944 35.959 -19.565 1.00 52.44 184 GLN A C 1
ATOM 1524 O O . GLN A 1 184 ? -3.087 35.856 -20.777 1.00 52.44 184 GLN A O 1
ATOM 1529 N N . ALA A 1 185 ? -1.981 35.322 -18.897 1.00 53.56 185 ALA A N 1
ATOM 1530 C CA . ALA A 1 185 ? -0.910 34.566 -19.540 1.00 53.56 185 ALA A CA 1
ATOM 1531 C C . ALA A 1 185 ? -0.859 33.093 -19.105 1.00 53.56 185 ALA A C 1
ATOM 1533 O O . ALA A 1 185 ? 0.088 32.398 -19.446 1.00 53.56 185 ALA A O 1
ATOM 1534 N N . ASN A 1 186 ? -1.859 32.633 -18.343 1.00 60.69 186 ASN A N 1
ATOM 1535 C CA . ASN A 1 186 ? -2.046 31.235 -17.946 1.00 60.69 186 ASN A CA 1
ATOM 1536 C C . ASN A 1 186 ? -0.829 30.566 -17.282 1.00 60.69 186 ASN A C 1
ATOM 1538 O O . ASN A 1 186 ? -0.730 29.346 -17.283 1.00 60.69 186 ASN A O 1
ATOM 1542 N N . PHE A 1 187 ? 0.056 31.327 -16.635 1.00 57.19 187 PHE A N 1
ATOM 1543 C CA . PHE A 1 187 ? 1.134 30.768 -15.823 1.00 57.19 187 PHE A CA 1
ATOM 1544 C C . PHE A 1 187 ? 1.059 31.227 -14.361 1.00 57.19 187 PHE A C 1
ATOM 1546 O O . PHE A 1 187 ? 0.574 32.315 -14.032 1.00 57.19 187 PHE A O 1
ATOM 1553 N N . SER A 1 188 ? 1.570 30.376 -13.473 1.00 57.44 188 SER A N 1
ATOM 1554 C CA . SER A 1 188 ? 1.776 30.650 -12.051 1.00 57.44 188 SER A CA 1
ATOM 1555 C C . SER A 1 188 ? 3.268 30.789 -11.765 1.00 57.44 188 SER A C 1
ATOM 1557 O O . SER A 1 188 ? 4.064 29.958 -12.193 1.00 57.44 188 SER A O 1
ATOM 1559 N N . ILE A 1 189 ? 3.664 31.824 -11.027 1.00 59.38 189 ILE A N 1
ATOM 1560 C CA . ILE A 1 189 ? 5.034 31.956 -10.523 1.00 59.38 189 ILE A CA 1
ATOM 1561 C C . ILE A 1 189 ? 5.034 31.570 -9.048 1.00 59.38 189 ILE A C 1
ATOM 1563 O O . ILE A 1 189 ? 4.274 32.131 -8.266 1.00 59.38 189 ILE A O 1
ATOM 1567 N N . ILE A 1 190 ? 5.896 30.635 -8.665 1.00 62.88 190 ILE A N 1
ATOM 1568 C CA . ILE A 1 190 ? 6.116 30.234 -7.277 1.00 62.88 190 ILE A CA 1
ATOM 1569 C C . ILE A 1 190 ? 7.538 30.654 -6.910 1.00 62.88 190 ILE A C 1
ATOM 1571 O O . ILE A 1 190 ? 8.501 30.073 -7.406 1.00 62.88 190 ILE A O 1
ATOM 1575 N N . THR A 1 191 ? 7.694 31.666 -6.063 1.00 54.69 191 THR A N 1
ATOM 1576 C CA . THR A 1 191 ? 9.008 32.200 -5.681 1.00 54.69 191 THR A CA 1
ATOM 1577 C C . THR A 1 191 ? 9.272 32.021 -4.200 1.00 54.69 191 THR A C 1
ATOM 1579 O O . THR A 1 191 ? 8.454 32.432 -3.396 1.00 54.69 191 THR A O 1
ATOM 1582 N N . SER A 1 192 ? 10.425 31.487 -3.813 1.00 64.38 192 SER A N 1
ATOM 1583 C CA . SER A 1 192 ? 10.969 31.653 -2.464 1.00 64.38 192 SER A CA 1
ATOM 1584 C C . SER A 1 192 ? 11.961 32.818 -2.419 1.00 64.38 192 SER A C 1
ATOM 1586 O O . SER A 1 192 ? 12.324 33.370 -3.457 1.00 64.38 192 SER A O 1
ATOM 1588 N N . LYS A 1 193 ? 12.468 33.161 -1.224 1.00 59.31 193 LYS A N 1
ATOM 1589 C CA . LYS A 1 193 ? 13.502 34.205 -1.044 1.00 59.31 193 LYS A CA 1
ATOM 1590 C C . LYS A 1 193 ? 14.742 34.025 -1.933 1.00 59.31 193 LYS A C 1
ATOM 1592 O O . LYS A 1 193 ? 15.454 34.993 -2.170 1.00 59.31 193 LYS A O 1
ATOM 1597 N N . GLU A 1 194 ? 15.013 32.806 -2.397 1.00 47.12 194 GLU A N 1
ATOM 1598 C CA . GLU A 1 194 ? 16.239 32.465 -3.125 1.00 47.12 194 GLU A CA 1
ATOM 1599 C C . GLU A 1 194 ? 15.993 31.912 -4.539 1.00 47.12 194 GLU A C 1
ATOM 1601 O O . GLU A 1 194 ? 16.953 31.739 -5.291 1.00 47.12 194 GLU A O 1
ATOM 1606 N N . ARG A 1 195 ? 14.750 31.565 -4.913 1.00 50.88 195 ARG A N 1
ATOM 1607 C CA . ARG A 1 195 ? 14.447 30.845 -6.169 1.00 50.88 195 ARG A CA 1
ATOM 1608 C C . ARG A 1 195 ? 13.061 31.181 -6.710 1.00 50.88 195 ARG A C 1
ATOM 1610 O O . ARG A 1 195 ? 12.168 31.509 -5.944 1.00 50.88 195 ARG A O 1
ATOM 1617 N N . GLY A 1 196 ? 12.856 31.009 -8.014 1.00 50.56 196 GLY A N 1
ATOM 1618 C CA . GLY A 1 196 ? 11.545 31.105 -8.662 1.00 50.56 196 GLY A CA 1
ATOM 1619 C C . GLY A 1 196 ? 11.290 29.933 -9.607 1.00 50.56 196 GLY A C 1
ATOM 1620 O O . GLY A 1 196 ? 12.194 29.511 -10.324 1.00 50.56 196 GLY A O 1
ATOM 1621 N N . LEU A 1 197 ? 10.065 29.414 -9.605 1.00 56.66 197 LEU A N 1
ATOM 1622 C CA . LEU A 1 197 ? 9.537 28.475 -10.590 1.00 56.66 197 LEU A CA 1
ATOM 1623 C C . LEU A 1 197 ? 8.435 29.179 -11.381 1.00 56.66 197 LEU A C 1
ATOM 1625 O O . LEU A 1 197 ? 7.522 29.746 -10.787 1.00 56.66 197 LEU A O 1
ATOM 1629 N N . LEU A 1 198 ? 8.510 29.114 -12.707 1.00 54.69 198 LEU A N 1
ATOM 1630 C CA . LEU A 1 198 ? 7.443 29.556 -13.598 1.00 54.69 198 LEU A CA 1
ATOM 1631 C C . LEU A 1 198 ? 6.740 28.315 -14.155 1.00 54.69 198 LEU A C 1
ATOM 1633 O O . LEU A 1 198 ? 7.360 27.497 -14.834 1.00 54.69 198 LEU A O 1
ATOM 1637 N N . TYR A 1 199 ? 5.467 28.164 -13.810 1.00 56.31 199 TYR A N 1
ATOM 1638 C CA . TYR A 1 199 ? 4.624 27.035 -14.174 1.00 56.31 199 TYR A CA 1
ATOM 1639 C C . TYR A 1 199 ? 3.580 27.487 -15.192 1.00 56.31 199 TYR A C 1
ATOM 1641 O O . TYR A 1 199 ? 2.657 28.216 -14.840 1.00 56.31 199 TYR A O 1
ATOM 1649 N N . ASP A 1 200 ? 3.759 27.098 -16.451 1.00 59.31 200 ASP A N 1
ATOM 1650 C CA . ASP A 1 200 ? 2.853 27.415 -17.557 1.00 59.31 200 ASP A CA 1
ATOM 1651 C C . ASP A 1 200 ? 1.729 26.370 -17.632 1.00 59.31 200 ASP A C 1
ATOM 1653 O O . ASP A 1 200 ? 2.002 25.177 -17.769 1.00 59.31 200 ASP A O 1
ATOM 1657 N N . CYS A 1 201 ? 0.475 26.810 -17.490 1.00 52.34 201 CYS A N 1
ATOM 1658 C CA . CYS A 1 201 ? -0.706 25.951 -17.455 1.00 52.34 201 CYS A CA 1
ATOM 1659 C C . CYS A 1 201 ? -1.375 25.768 -18.836 1.00 52.34 201 CYS A C 1
ATOM 1661 O O . CYS A 1 201 ? -2.459 25.182 -18.892 1.00 52.34 201 CYS A O 1
ATOM 1663 N N . GLU A 1 202 ? -0.796 26.235 -19.954 1.00 51.06 202 GLU A N 1
ATOM 1664 C CA . GLU A 1 202 ? -1.380 26.003 -21.286 1.00 51.06 202 GLU A CA 1
ATOM 1665 C C . GLU A 1 202 ? -0.995 24.647 -21.914 1.00 51.06 202 GLU A C 1
ATOM 1667 O O . GLU A 1 202 ? 0.136 24.403 -22.317 1.00 51.06 202 GLU A O 1
ATOM 1672 N N . THR A 1 203 ? -2.018 23.791 -22.039 1.00 45.34 203 THR A N 1
ATOM 1673 C CA . THR A 1 203 ? -2.310 22.646 -22.944 1.00 45.34 203 THR A CA 1
ATOM 1674 C C . THR A 1 203 ? -1.243 21.712 -23.548 1.00 45.34 203 THR A C 1
ATOM 1676 O O . THR A 1 203 ? -1.653 20.679 -24.065 1.00 45.34 203 THR A O 1
ATOM 1679 N N . THR A 1 204 ? 0.069 21.916 -23.445 1.00 41.00 204 THR A N 1
ATOM 1680 C CA . THR A 1 204 ? 1.071 20.895 -23.828 1.00 41.00 204 THR A CA 1
ATOM 1681 C C . THR A 1 204 ? 2.418 21.144 -23.141 1.00 41.00 204 THR A C 1
ATOM 1683 O O . THR A 1 204 ? 3.151 22.049 -23.528 1.00 41.00 204 THR A O 1
ATOM 1686 N N . GLU A 1 205 ? 2.740 20.316 -22.141 1.00 42.28 205 GLU A N 1
ATOM 1687 C CA . GLU A 1 205 ? 4.081 19.935 -21.648 1.00 42.28 205 GLU A CA 1
ATOM 1688 C C . GLU A 1 205 ? 5.278 20.882 -21.915 1.00 42.28 205 GLU A C 1
ATOM 1690 O O . GLU A 1 205 ? 6.269 20.475 -22.530 1.00 42.28 205 GLU A O 1
ATOM 1695 N N . LYS A 1 206 ? 5.275 22.131 -21.424 1.00 42.00 206 LYS A N 1
ATOM 1696 C CA . LYS A 1 206 ? 6.497 22.964 -21.429 1.00 42.00 206 LYS A CA 1
ATOM 1697 C C . LYS A 1 206 ? 6.673 23.788 -20.153 1.00 42.00 206 LYS A C 1
ATOM 1699 O O . LYS A 1 206 ? 6.471 24.994 -20.142 1.00 42.00 206 LYS A O 1
ATOM 1704 N N . SER A 1 207 ? 7.174 23.164 -19.087 1.00 44.66 207 SER A N 1
ATOM 1705 C CA . SER A 1 207 ? 7.798 23.904 -17.979 1.00 44.66 207 SER A CA 1
ATOM 1706 C C . SER A 1 207 ? 9.147 24.482 -18.432 1.00 44.66 207 SER A C 1
ATOM 1708 O O . SER A 1 207 ? 9.992 23.735 -18.935 1.00 44.66 207 SER A O 1
ATOM 1710 N N . LYS A 1 208 ? 9.388 25.786 -18.243 1.00 41.31 208 LYS A N 1
ATOM 1711 C CA . LYS A 1 208 ? 10.664 26.433 -18.593 1.00 41.31 208 LYS A CA 1
ATOM 1712 C C . LYS A 1 208 ? 11.273 27.127 -17.375 1.00 41.31 208 LYS A C 1
ATOM 1714 O O . LYS A 1 208 ? 10.720 28.087 -16.849 1.00 41.31 208 LYS A O 1
ATOM 1719 N N . TRP A 1 209 ? 12.441 26.655 -16.950 1.00 43.81 209 TRP A N 1
ATOM 1720 C CA . TRP A 1 209 ? 13.224 27.271 -15.881 1.00 43.81 209 TRP A CA 1
ATOM 1721 C C . TRP A 1 209 ? 13.787 28.629 -16.330 1.00 43.81 209 TRP A C 1
ATOM 1723 O O . TRP A 1 209 ? 14.464 28.718 -17.357 1.00 43.81 209 TRP A O 1
ATOM 1733 N N . VAL A 1 210 ? 13.545 29.686 -15.552 1.00 40.75 210 VAL A N 1
ATOM 1734 C CA . VAL A 1 210 ? 14.201 30.992 -15.725 1.00 40.75 210 VAL A CA 1
ATOM 1735 C C . VAL A 1 210 ? 15.349 31.062 -14.713 1.00 40.75 210 VAL A C 1
ATOM 1737 O O . VAL A 1 210 ? 15.116 31.177 -13.514 1.00 40.75 210 VAL A O 1
ATOM 1740 N N . TYR A 1 211 ? 16.587 30.901 -15.190 1.00 42.69 211 TYR A N 1
ATOM 1741 C CA . TYR A 1 211 ? 17.796 30.806 -14.360 1.00 42.69 211 TYR A CA 1
ATOM 1742 C C . TYR A 1 211 ? 18.490 32.165 -14.174 1.00 42.69 211 TYR A C 1
ATOM 1744 O O . TYR A 1 211 ? 18.757 32.853 -15.158 1.00 42.69 211 TYR A O 1
ATOM 1752 N N . ASP A 1 212 ? 18.897 32.480 -12.938 1.00 35.88 212 ASP A N 1
ATOM 1753 C CA . ASP A 1 212 ? 20.036 33.369 -12.668 1.00 35.88 212 ASP A CA 1
ATOM 1754 C C . ASP A 1 212 ? 21.312 32.519 -12.488 1.00 35.88 212 ASP A C 1
ATOM 1756 O O . ASP A 1 212 ? 21.334 31.469 -11.844 1.00 35.88 212 ASP A O 1
ATOM 1760 N N . SER A 1 213 ? 22.381 32.973 -13.125 1.00 32.09 213 SER A N 1
ATOM 1761 C CA . SER A 1 213 ? 23.593 32.266 -13.552 1.00 32.09 213 SER A CA 1
ATOM 1762 C C . SER A 1 213 ? 24.542 31.741 -12.459 1.00 32.09 213 SER A C 1
ATOM 1764 O O . SER A 1 213 ? 25.658 31.333 -12.784 1.00 32.09 213 SER A O 1
ATOM 1766 N N . LYS A 1 214 ? 24.160 31.717 -11.174 1.00 30.31 214 LYS A N 1
ATOM 1767 C CA . LYS A 1 214 ? 25.118 31.453 -10.076 1.00 30.31 214 LYS A CA 1
ATOM 1768 C C . LYS A 1 214 ? 24.922 30.197 -9.236 1.00 30.31 214 LYS A C 1
ATOM 1770 O O . LYS A 1 214 ? 25.804 29.895 -8.440 1.00 30.31 214 LYS A O 1
ATOM 1775 N N . PHE A 1 215 ? 23.865 29.414 -9.426 1.00 33.31 215 PHE A N 1
ATOM 1776 C CA . PHE A 1 215 ? 23.651 28.231 -8.586 1.00 33.31 215 PHE A CA 1
ATOM 1777 C C . PHE A 1 215 ? 23.201 27.022 -9.408 1.00 33.31 215 PHE A C 1
ATOM 1779 O O . PHE A 1 215 ? 22.053 26.914 -9.825 1.00 33.31 215 PHE A O 1
ATOM 1786 N N . LYS A 1 216 ? 24.135 26.090 -9.637 1.00 32.75 216 LYS A N 1
ATOM 1787 C CA . LYS A 1 216 ? 23.856 24.764 -10.202 1.00 32.75 216 LYS A CA 1
ATOM 1788 C C . LYS A 1 216 ? 23.523 23.796 -9.070 1.00 32.75 216 LYS A C 1
ATOM 1790 O O . LYS A 1 216 ? 24.423 23.378 -8.350 1.00 32.75 216 LYS A O 1
ATOM 1795 N N . ILE A 1 217 ? 22.262 23.389 -8.965 1.00 35.28 217 ILE A N 1
ATOM 1796 C CA . ILE A 1 217 ? 21.871 22.120 -8.338 1.00 35.28 217 ILE A CA 1
ATOM 1797 C C . ILE A 1 217 ? 20.837 21.456 -9.259 1.00 35.28 217 ILE A C 1
ATOM 1799 O O . ILE A 1 217 ? 20.002 22.139 -9.846 1.00 35.28 217 ILE A O 1
ATOM 1803 N N . PHE A 1 218 ? 20.929 20.135 -9.421 1.00 36.00 218 PHE A N 1
ATOM 1804 C CA . PHE A 1 218 ? 19.964 19.290 -10.129 1.00 36.00 218 PHE A CA 1
ATOM 1805 C C . PHE A 1 218 ? 18.669 19.193 -9.302 1.00 36.00 218 PHE A C 1
ATOM 1807 O O . PHE A 1 218 ? 18.627 18.452 -8.324 1.00 36.00 218 PHE A O 1
ATOM 1814 N N . ILE A 1 219 ? 17.630 19.961 -9.657 1.00 37.44 219 ILE A N 1
ATOM 1815 C CA . ILE A 1 219 ? 16.342 19.992 -8.929 1.00 37.44 219 ILE A CA 1
ATOM 1816 C C . ILE A 1 219 ? 15.187 19.370 -9.743 1.00 37.44 219 ILE A C 1
ATOM 1818 O O . ILE A 1 219 ? 14.055 19.334 -9.274 1.00 37.44 219 ILE A O 1
ATOM 1822 N N . ASP A 1 220 ? 15.448 18.797 -10.922 1.00 34.44 220 ASP A N 1
ATOM 1823 C CA . ASP A 1 220 ? 14.388 18.174 -11.735 1.00 34.44 220 ASP A CA 1
ATOM 1824 C C . ASP A 1 220 ? 13.788 16.928 -11.063 1.00 34.44 220 ASP A C 1
ATOM 1826 O O . ASP A 1 220 ? 12.576 16.741 -11.086 1.00 34.44 220 ASP A O 1
ATOM 1830 N N . GLN A 1 221 ? 14.598 16.107 -10.385 1.00 37.19 221 GLN A N 1
ATOM 1831 C CA . GLN A 1 221 ? 14.089 14.949 -9.637 1.00 37.19 221 GLN A CA 1
ATOM 1832 C C . GLN A 1 221 ? 13.382 15.356 -8.338 1.00 37.19 221 GLN A C 1
ATOM 1834 O O . GLN A 1 221 ? 12.355 1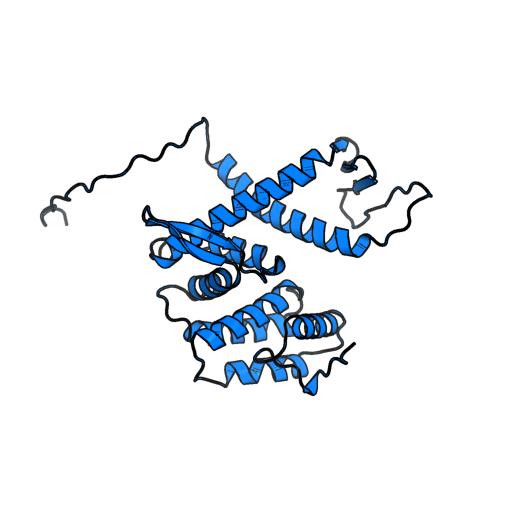4.778 -7.989 1.00 37.19 221 GLN A O 1
ATOM 1839 N N . TYR A 1 222 ? 13.894 16.377 -7.643 1.00 36.00 222 TYR A N 1
ATOM 1840 C CA . TYR A 1 222 ? 13.309 16.846 -6.386 1.00 36.00 222 TYR A CA 1
ATOM 1841 C C . TYR A 1 222 ? 11.966 17.538 -6.625 1.00 36.00 222 TYR A C 1
ATOM 1843 O O . TYR A 1 222 ? 11.019 17.283 -5.893 1.00 36.00 222 TYR A O 1
ATOM 1851 N N . PHE A 1 223 ? 11.843 18.351 -7.681 1.00 36.72 223 PHE A N 1
ATOM 1852 C CA . PHE A 1 223 ? 10.582 19.005 -8.015 1.00 36.72 223 PHE A CA 1
ATOM 1853 C C . PHE A 1 223 ? 9.589 18.092 -8.730 1.00 36.72 223 PHE A C 1
ATOM 1855 O O . PHE A 1 223 ? 8.413 18.231 -8.439 1.00 36.72 223 PHE A O 1
ATOM 1862 N N . LYS A 1 224 ? 9.986 17.115 -9.564 1.00 41.19 224 LYS A N 1
ATOM 1863 C CA . LYS A 1 224 ? 9.016 16.108 -10.051 1.00 41.19 224 LYS A CA 1
ATOM 1864 C C . LYS A 1 224 ? 8.409 15.301 -8.908 1.00 41.19 224 LYS A C 1
ATOM 1866 O O . LYS A 1 224 ? 7.212 15.049 -8.922 1.00 41.19 224 LYS A O 1
ATOM 1871 N N . LYS A 1 225 ? 9.214 14.931 -7.907 1.00 40.81 225 LYS A N 1
ATOM 1872 C CA . LYS A 1 225 ? 8.727 14.190 -6.739 1.00 40.81 225 LYS A CA 1
ATOM 1873 C C . LYS A 1 225 ? 7.896 15.086 -5.814 1.00 40.81 225 LYS A C 1
ATOM 1875 O O . LYS A 1 225 ? 6.785 14.722 -5.460 1.00 40.81 225 LYS A O 1
ATOM 1880 N N . LEU A 1 226 ? 8.369 16.300 -5.517 1.00 39.16 226 LEU A N 1
ATOM 1881 C CA . LEU A 1 226 ? 7.672 17.252 -4.646 1.00 39.16 226 LEU A CA 1
ATOM 1882 C C . LEU A 1 226 ? 6.397 17.821 -5.286 1.00 39.16 226 LEU A C 1
ATOM 1884 O O . LEU A 1 226 ? 5.383 17.886 -4.609 1.00 39.16 226 LEU A O 1
ATOM 1888 N N . PHE A 1 227 ? 6.413 18.220 -6.562 1.00 41.31 227 PHE A N 1
ATOM 1889 C CA . PHE A 1 227 ? 5.209 18.666 -7.269 1.00 41.31 227 PHE A CA 1
ATOM 1890 C C . PHE A 1 227 ? 4.319 17.505 -7.675 1.00 41.31 227 PHE A C 1
ATOM 1892 O O . PHE A 1 227 ? 3.126 17.695 -7.612 1.00 41.31 227 PHE A O 1
ATOM 1899 N N . GLY A 1 228 ? 4.823 16.309 -7.984 1.00 49.12 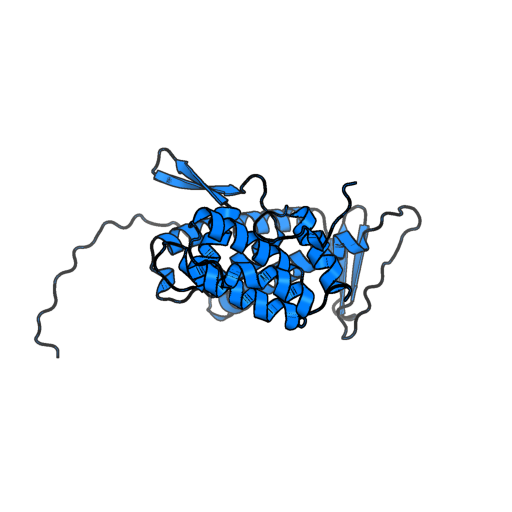228 GLY A N 1
ATOM 1900 C CA . GLY A 1 228 ? 3.963 15.135 -8.166 1.00 49.12 228 GLY A CA 1
ATOM 1901 C C . GLY A 1 228 ? 3.227 14.757 -6.876 1.00 49.12 228 GLY A C 1
ATOM 1902 O O . GLY A 1 228 ? 2.035 14.459 -6.906 1.00 49.12 228 GLY A O 1
ATOM 1903 N N . GLU A 1 229 ? 3.898 14.842 -5.723 1.00 44.00 229 GLU A N 1
ATOM 1904 C CA . GLU A 1 229 ? 3.275 14.646 -4.411 1.00 44.00 229 GLU A CA 1
ATOM 1905 C C . GLU A 1 229 ? 2.353 15.805 -4.034 1.00 44.00 229 GLU A C 1
ATOM 1907 O O . GLU A 1 229 ? 1.234 15.556 -3.609 1.00 44.00 229 GLU A O 1
ATOM 1912 N N . ILE A 1 230 ? 2.756 17.064 -4.231 1.00 43.12 230 ILE A N 1
ATOM 1913 C CA . ILE A 1 230 ? 1.911 18.238 -3.977 1.00 43.12 230 ILE A CA 1
ATOM 1914 C C . ILE A 1 230 ? 0.733 18.275 -4.947 1.00 43.12 230 ILE A C 1
ATOM 1916 O O . ILE A 1 230 ? -0.344 18.637 -4.525 1.00 43.12 230 ILE A O 1
ATOM 1920 N N . GLU A 1 231 ? 0.875 17.876 -6.204 1.00 40.50 231 GLU A N 1
ATOM 1921 C CA . GLU A 1 231 ? -0.194 17.815 -7.201 1.00 40.50 231 GLU A CA 1
ATOM 1922 C C . GLU A 1 231 ? -1.110 16.622 -6.940 1.00 40.50 231 GLU A C 1
ATOM 1924 O O . GLU A 1 231 ? -2.313 16.812 -7.013 1.00 40.50 231 GLU A O 1
ATOM 1929 N N . ARG A 1 232 ? -0.619 15.444 -6.511 1.00 46.06 232 ARG A N 1
ATOM 1930 C CA . ARG A 1 232 ? -1.480 14.350 -5.999 1.00 46.06 232 ARG A CA 1
ATOM 1931 C C . ARG A 1 232 ? -2.200 14.749 -4.721 1.00 46.06 232 ARG A C 1
ATOM 1933 O O . ARG A 1 232 ? -3.395 14.496 -4.596 1.00 46.06 232 ARG A O 1
ATOM 1940 N N . ILE A 1 233 ? -1.500 15.373 -3.775 1.00 46.12 233 ILE A N 1
ATOM 1941 C CA . ILE A 1 233 ? -2.069 15.855 -2.516 1.00 46.12 233 ILE A CA 1
ATOM 1942 C C . ILE A 1 233 ? -3.085 16.951 -2.822 1.00 46.12 233 ILE A C 1
ATOM 1944 O O . ILE A 1 233 ? -4.207 16.854 -2.356 1.00 46.12 233 ILE A O 1
ATOM 1948 N N . LEU A 1 234 ? -2.771 17.928 -3.668 1.00 41.22 234 LEU A N 1
ATOM 1949 C CA . LEU A 1 234 ? -3.689 18.980 -4.095 1.00 41.22 234 LEU A CA 1
ATOM 1950 C C . LEU A 1 234 ? -4.818 18.430 -4.963 1.00 41.22 234 LEU A C 1
ATOM 1952 O O . LEU A 1 234 ? -5.922 18.890 -4.776 1.00 41.22 234 LEU A O 1
ATOM 1956 N N . HIS A 1 235 ? -4.639 17.431 -5.826 1.00 42.47 235 HIS A N 1
ATOM 1957 C CA . HIS A 1 235 ? -5.745 16.785 -6.547 1.00 42.47 235 HIS A CA 1
ATOM 1958 C C . HIS A 1 235 ? -6.650 16.013 -5.588 1.00 42.47 235 HIS A C 1
ATOM 1960 O O . HIS A 1 235 ? -7.872 16.102 -5.693 1.00 42.47 235 HIS A O 1
ATOM 1966 N N . SER A 1 236 ? -6.077 15.292 -4.621 1.00 43.03 236 SER A N 1
ATOM 1967 C CA . SER A 1 236 ? -6.845 14.599 -3.583 1.00 43.03 236 SER A CA 1
ATOM 1968 C C . SER A 1 236 ? -7.590 15.598 -2.692 1.00 43.03 236 SER A C 1
ATOM 1970 O O . SER A 1 236 ? -8.778 15.428 -2.433 1.00 43.03 236 SER A O 1
ATOM 1972 N N . LEU A 1 237 ? -6.942 16.702 -2.313 1.00 38.62 237 LEU A N 1
ATOM 1973 C CA . LEU A 1 237 ? -7.508 17.764 -1.492 1.00 38.62 237 LEU A CA 1
ATOM 1974 C C . LEU A 1 237 ? -8.497 18.628 -2.276 1.00 38.62 237 LEU A C 1
ATOM 1976 O O . LEU A 1 237 ? -9.494 19.013 -1.690 1.00 38.62 237 LEU A O 1
ATOM 1980 N N . CYS A 1 238 ? -8.284 18.902 -3.565 1.00 36.53 238 CYS A N 1
ATOM 1981 C CA . CYS A 1 238 ? -9.178 19.658 -4.448 1.00 36.53 238 CYS A CA 1
ATOM 1982 C C . CYS A 1 238 ? -10.412 18.835 -4.807 1.00 36.53 238 CYS A C 1
ATOM 1984 O O . CYS A 1 238 ? -11.505 19.381 -4.771 1.00 36.53 238 CYS A O 1
ATOM 1986 N N . ASN A 1 239 ? -10.300 17.525 -5.042 1.00 33.59 239 ASN A N 1
ATOM 1987 C CA . ASN A 1 239 ? -11.478 16.660 -5.177 1.00 33.59 239 ASN A CA 1
ATOM 1988 C C . ASN A 1 239 ? -12.282 16.583 -3.862 1.00 33.59 239 ASN A C 1
ATOM 1990 O O . ASN A 1 239 ? -13.511 16.538 -3.889 1.00 33.59 239 ASN A O 1
ATOM 1994 N N . VAL A 1 240 ? -11.611 16.663 -2.706 1.00 35.50 240 VAL A N 1
ATOM 1995 C CA . VAL A 1 240 ? -12.254 16.797 -1.386 1.00 35.50 240 VAL A CA 1
ATOM 1996 C C . VAL A 1 240 ? -12.847 18.206 -1.167 1.00 35.50 240 VAL A C 1
ATOM 1998 O O . VAL A 1 240 ? -13.928 18.329 -0.591 1.00 35.50 240 VAL A O 1
ATOM 2001 N N . TRP A 1 241 ? -12.196 19.273 -1.644 1.00 27.16 241 TRP A N 1
ATOM 2002 C CA . TRP A 1 241 ? -12.617 20.675 -1.474 1.00 27.16 241 TRP A CA 1
ATOM 2003 C C . TRP A 1 241 ? -13.747 21.100 -2.421 1.00 27.16 241 TRP A C 1
ATOM 2005 O O . TRP A 1 241 ? -14.637 21.852 -2.020 1.00 27.16 241 TRP A O 1
ATOM 2015 N N . ILE A 1 242 ? -13.750 20.610 -3.663 1.00 28.39 242 ILE A N 1
ATOM 2016 C CA . ILE A 1 242 ? -14.795 20.888 -4.661 1.00 28.39 242 ILE A CA 1
ATOM 2017 C C . ILE A 1 242 ? -16.145 20.321 -4.186 1.00 28.39 242 ILE A C 1
ATOM 2019 O O . ILE A 1 242 ? -17.182 20.947 -4.388 1.00 28.39 242 ILE A O 1
ATOM 2023 N N . PHE A 1 243 ? -16.149 19.198 -3.458 1.00 27.39 243 PHE A N 1
ATOM 2024 C CA . PHE A 1 243 ? -17.378 18.633 -2.888 1.00 27.39 243 PHE A CA 1
ATOM 2025 C C . PHE A 1 243 ? -17.830 19.291 -1.577 1.00 27.39 243 PHE A C 1
ATOM 2027 O O . PHE A 1 243 ? -19.033 19.433 -1.359 1.00 27.39 243 PHE A O 1
ATOM 2034 N N . THR A 1 244 ? -16.915 19.736 -0.706 1.00 31.33 244 THR A N 1
ATOM 2035 C CA . THR A 1 244 ? -17.307 20.454 0.524 1.00 31.33 244 THR A CA 1
ATOM 2036 C C . THR A 1 244 ? -17.854 21.851 0.235 1.00 31.33 244 THR A C 1
ATOM 2038 O O . THR A 1 244 ? -18.757 22.307 0.932 1.00 31.33 244 THR A O 1
ATOM 2041 N N . THR A 1 245 ? -17.387 22.507 -0.831 1.00 29.28 245 THR A N 1
ATOM 2042 C CA . THR A 1 245 ? -17.967 23.772 -1.310 1.00 29.28 245 THR A CA 1
ATOM 2043 C C . THR A 1 245 ? -19.289 23.580 -2.064 1.00 29.28 245 THR A C 1
ATOM 2045 O O . THR A 1 245 ? -20.168 24.433 -1.947 1.00 29.28 245 THR A O 1
ATOM 2048 N N . ALA A 1 246 ? -19.500 22.439 -2.735 1.00 26.70 246 ALA A N 1
ATOM 2049 C CA . ALA A 1 246 ? -20.778 22.098 -3.373 1.00 26.70 246 ALA A CA 1
ATOM 2050 C C . ALA A 1 246 ? -21.920 21.767 -2.383 1.00 26.70 246 ALA A C 1
ATOM 2052 O O . ALA A 1 246 ? -23.083 21.777 -2.782 1.00 26.70 246 ALA A O 1
ATOM 2053 N N . LEU A 1 247 ? -21.621 21.506 -1.101 1.00 30.25 247 LEU A N 1
ATOM 2054 C CA . LEU A 1 247 ? -22.612 21.123 -0.078 1.00 30.25 247 LEU A CA 1
ATOM 2055 C C . LEU A 1 247 ? -23.019 22.230 0.915 1.00 30.25 247 LEU A C 1
ATOM 2057 O O . LEU A 1 247 ? -23.828 21.969 1.798 1.00 30.25 247 LEU A O 1
ATOM 2061 N N . GLY A 1 248 ? -22.568 23.472 0.729 1.00 25.20 248 GLY A N 1
ATOM 2062 C CA . GLY A 1 248 ? -23.236 24.643 1.311 1.00 25.20 248 GLY A CA 1
ATOM 2063 C C . GLY A 1 248 ? -22.911 25.017 2.772 1.00 25.20 248 GLY A C 1
ATOM 2064 O O . GLY A 1 248 ? -23.180 24.298 3.726 1.00 25.20 248 GLY A O 1
ATOM 2065 N N . THR A 1 249 ? -22.447 26.266 2.895 1.00 30.41 249 THR A N 1
ATOM 2066 C CA . THR A 1 249 ? -22.693 27.277 3.950 1.00 30.41 249 THR A CA 1
ATOM 2067 C C . THR A 1 249 ? -22.178 27.113 5.396 1.00 30.41 249 THR A C 1
ATOM 2069 O O . THR A 1 249 ? -22.759 26.442 6.236 1.00 30.41 249 THR A O 1
ATOM 2072 N N . THR A 1 250 ? -21.184 27.974 5.672 1.00 33.84 250 THR A N 1
ATOM 2073 C CA . THR A 1 250 ? -21.037 28.944 6.785 1.00 33.84 250 THR A CA 1
ATOM 2074 C C . THR A 1 250 ? -20.794 28.506 8.238 1.00 33.84 250 THR A C 1
ATOM 2076 O O . THR A 1 250 ? -21.633 27.900 8.888 1.00 33.84 250 THR A O 1
ATOM 2079 N N . ASN A 1 251 ? -19.716 29.105 8.767 1.00 29.62 251 ASN A N 1
ATOM 2080 C CA . ASN A 1 251 ? -19.478 29.576 10.137 1.00 29.62 251 ASN A CA 1
ATOM 2081 C C . ASN A 1 251 ? -19.091 28.572 11.241 1.00 29.62 251 ASN A C 1
ATOM 2083 O O . ASN A 1 251 ? -19.919 27.953 11.888 1.00 29.62 251 ASN A O 1
ATOM 2087 N N . ASN A 1 252 ? -17.781 28.595 11.519 1.00 34.72 252 ASN A N 1
ATOM 2088 C CA . ASN A 1 252 ? -17.117 28.785 12.815 1.00 34.72 252 ASN A CA 1
ATOM 2089 C C . ASN A 1 252 ? -17.545 27.957 14.046 1.00 34.72 252 ASN A C 1
ATOM 2091 O O . ASN A 1 252 ? -18.633 28.104 14.587 1.00 34.72 252 ASN A O 1
ATOM 2095 N N . LYS A 1 253 ? -16.514 27.289 14.595 1.00 27.20 253 LYS A N 1
ATOM 2096 C CA . LYS A 1 253 ? -16.388 26.583 15.886 1.00 27.20 253 LYS A CA 1
ATOM 2097 C C . LYS A 1 253 ? -17.106 25.238 15.987 1.00 27.20 253 LYS A C 1
ATOM 2099 O O . LYS A 1 253 ? -18.266 25.149 16.368 1.00 27.20 253 LYS A O 1
ATOM 2104 N N . VAL A 1 254 ? -16.329 24.173 15.792 1.00 28.58 254 VAL A N 1
ATOM 2105 C CA . VAL A 1 254 ? -16.697 22.831 16.248 1.00 28.58 254 VAL A CA 1
ATOM 2106 C C . VAL A 1 254 ? -16.190 22.657 17.680 1.00 28.58 254 VAL A C 1
ATOM 2108 O O . VAL A 1 254 ? -14.993 22.529 17.917 1.00 28.58 254 VAL A O 1
ATOM 2111 N N . VAL A 1 255 ? -17.117 22.689 18.636 1.00 26.80 255 VAL A N 1
ATOM 2112 C CA . VAL A 1 255 ? -16.938 22.147 19.988 1.00 26.80 255 VAL A CA 1
ATOM 2113 C C . VAL A 1 255 ? -17.759 20.865 20.033 1.00 26.80 255 VAL A C 1
ATOM 2115 O O . VAL A 1 255 ? -18.957 20.902 19.758 1.00 26.80 255 VAL A O 1
ATOM 2118 N N . PHE A 1 256 ? -17.135 19.734 20.351 1.00 34.16 256 PHE A N 1
ATOM 2119 C CA . PHE A 1 256 ? -17.836 18.455 20.458 1.00 34.16 256 PHE A CA 1
ATOM 2120 C C . PHE A 1 256 ? -18.405 18.280 21.876 1.00 34.16 256 PHE A C 1
ATOM 2122 O O . PHE A 1 256 ? -17.626 18.235 22.830 1.00 34.16 256 PHE A O 1
ATOM 2129 N N . PRO A 1 257 ? -19.733 18.161 22.066 1.00 28.00 257 PRO A N 1
ATOM 2130 C CA . PRO A 1 257 ? -20.283 17.760 23.353 1.00 28.00 257 PRO A CA 1
ATOM 2131 C C . PRO A 1 257 ? -20.171 16.239 23.546 1.00 28.00 257 PRO A C 1
ATOM 2133 O O . PRO A 1 257 ? -20.481 15.461 22.641 1.00 28.00 257 PRO A O 1
ATOM 2136 N N . LYS A 1 258 ? -19.789 15.810 24.760 1.00 31.34 258 LYS A N 1
ATOM 2137 C CA . LYS A 1 258 ? -19.911 14.413 25.214 1.00 31.34 258 LYS A CA 1
ATOM 2138 C C . LYS A 1 258 ? -21.382 13.986 25.136 1.00 31.34 258 LYS A C 1
ATOM 2140 O O . LYS A 1 258 ? -22.226 14.578 25.807 1.00 31.34 258 LYS A O 1
ATOM 2145 N N . ARG A 1 259 ? -21.696 12.948 24.355 1.00 32.62 259 ARG A N 1
ATOM 2146 C CA . ARG A 1 259 ? -23.025 12.318 24.375 1.00 32.62 259 ARG A CA 1
ATOM 2147 C C . ARG A 1 259 ? -23.129 11.358 25.560 1.00 32.62 259 ARG A C 1
ATOM 2149 O O . ARG A 1 259 ? -22.374 10.398 25.655 1.00 32.62 259 ARG A O 1
ATOM 2156 N N . THR A 1 260 ? -24.086 11.619 26.442 1.00 34.16 260 THR A N 1
ATOM 2157 C CA . THR A 1 260 ? -24.638 10.643 27.393 1.00 34.16 260 THR A CA 1
ATOM 2158 C C . THR A 1 260 ? -25.576 9.689 26.632 1.00 34.16 260 THR A C 1
ATOM 2160 O O . THR A 1 260 ? -26.224 10.134 25.680 1.00 34.16 260 THR A O 1
ATOM 2163 N N . PRO A 1 261 ? -25.694 8.400 27.002 1.00 32.38 261 PRO A N 1
ATOM 2164 C CA . PRO A 1 261 ? -26.528 7.458 26.261 1.00 32.38 261 PRO A CA 1
ATOM 2165 C C . PRO A 1 261 ? -28.009 7.733 26.536 1.00 32.38 261 PRO A C 1
ATOM 2167 O O . PRO A 1 261 ? -28.433 7.764 27.691 1.00 32.38 261 PRO A O 1
ATOM 2170 N N . THR A 1 262 ? -28.811 7.904 25.485 1.00 33.12 262 THR A N 1
ATOM 2171 C CA . THR A 1 262 ? -30.275 7.927 25.604 1.00 33.12 262 THR A CA 1
ATOM 2172 C C . THR A 1 262 ? -30.824 6.530 25.329 1.00 33.12 262 THR A C 1
ATOM 2174 O O . THR A 1 262 ? -30.528 5.914 24.308 1.00 33.12 262 THR A O 1
ATOM 2177 N N . ARG A 1 263 ? -31.606 6.032 26.286 1.00 30.52 263 ARG A N 1
ATOM 2178 C CA . ARG A 1 263 ? -32.330 4.758 26.272 1.00 30.52 263 ARG A CA 1
ATOM 2179 C C . ARG A 1 263 ? -33.349 4.762 25.123 1.00 30.52 263 ARG A C 1
ATOM 2181 O O . ARG A 1 263 ? -34.175 5.667 25.060 1.00 30.52 263 ARG A O 1
ATOM 2188 N N . VAL A 1 264 ? -33.288 3.776 24.230 1.00 33.31 264 VAL A N 1
ATOM 2189 C CA . VAL A 1 264 ? -34.281 3.597 23.158 1.00 33.31 264 VAL A CA 1
ATOM 2190 C C . VAL A 1 264 ? -35.484 2.852 23.735 1.00 33.31 264 VAL A C 1
ATOM 2192 O O . VAL A 1 264 ? -35.344 1.721 24.201 1.00 33.31 264 VAL A O 1
ATOM 2195 N N . GLU A 1 265 ? -36.654 3.488 23.729 1.00 32.34 265 GLU A N 1
ATOM 2196 C CA . GLU A 1 265 ? -37.934 2.809 23.942 1.00 32.34 265 GLU A CA 1
ATOM 2197 C C . GLU A 1 265 ? -38.351 2.084 22.655 1.00 32.34 265 GLU A C 1
ATOM 2199 O O . GLU A 1 265 ? -38.270 2.622 21.551 1.00 32.34 265 GLU A O 1
ATOM 2204 N N . SER A 1 266 ? -38.759 0.826 22.802 1.00 35.44 266 SER A N 1
ATOM 2205 C CA . SER A 1 266 ? -39.197 -0.067 21.730 1.00 35.44 266 SER A CA 1
ATOM 2206 C C . SER A 1 266 ? -40.543 0.364 21.135 1.00 35.44 266 SER A C 1
ATOM 2208 O O . SER A 1 266 ? -41.522 0.473 21.874 1.00 35.44 266 SER A O 1
ATOM 2210 N N . MET A 1 267 ? -40.632 0.514 19.808 1.00 31.58 267 MET A N 1
ATOM 2211 C CA . MET A 1 267 ? -41.920 0.610 19.104 1.00 31.58 267 MET A CA 1
ATOM 2212 C C . MET A 1 267 ? -42.548 -0.777 18.903 1.00 31.58 267 MET A C 1
ATOM 2214 O O . MET A 1 267 ? -41.851 -1.763 18.663 1.00 31.58 267 MET A O 1
ATOM 2218 N N . SER A 1 268 ? -43.878 -0.844 19.044 1.00 34.25 268 SER A N 1
ATOM 2219 C CA . SER A 1 268 ? -44.659 -2.087 19.026 1.00 34.25 268 SER A CA 1
ATOM 2220 C C . SER A 1 268 ? -44.995 -2.571 17.602 1.00 34.25 268 SER A C 1
ATOM 2222 O O . SER A 1 268 ? -45.072 -1.746 16.694 1.00 34.25 268 SER A O 1
ATOM 2224 N N . PRO A 1 269 ? -45.293 -3.871 17.400 1.00 35.19 269 PRO A N 1
ATOM 2225 C CA . PRO A 1 269 ? -45.412 -4.511 16.079 1.00 35.19 269 PRO A CA 1
ATOM 2226 C C . PRO A 1 269 ? -46.654 -4.159 15.233 1.00 35.19 269 PRO A C 1
ATOM 2228 O O . PRO A 1 269 ? -47.049 -4.963 14.396 1.00 35.19 269 PRO A O 1
ATOM 2231 N N . LYS A 1 270 ? -47.321 -3.022 15.456 1.00 36.47 270 LYS A N 1
ATOM 2232 C CA . LYS A 1 270 ? -48.581 -2.687 14.760 1.00 36.47 270 LYS A CA 1
ATOM 2233 C C . LYS A 1 270 ? -48.431 -1.844 13.490 1.00 36.47 270 LYS A C 1
ATOM 2235 O O . LYS A 1 270 ? -49.443 -1.587 12.852 1.00 36.47 270 LYS A O 1
ATOM 2240 N N . ASP A 1 271 ? -47.207 -1.495 13.104 1.00 48.66 271 ASP A N 1
ATOM 2241 C CA . ASP A 1 271 ? -46.940 -0.644 11.936 1.00 48.66 271 ASP A CA 1
ATOM 2242 C C . ASP A 1 271 ? -46.242 -1.398 10.783 1.00 48.66 271 ASP A C 1
ATOM 2244 O O . ASP A 1 271 ? -45.345 -0.856 10.138 1.00 48.66 271 ASP A O 1
ATOM 2248 N N . TRP A 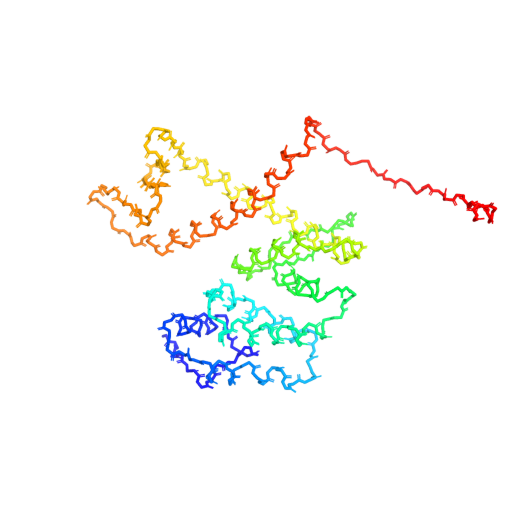1 272 ? -46.637 -2.654 10.532 1.00 45.84 272 TRP A N 1
ATOM 2249 C CA . TRP A 1 272 ? -46.330 -3.373 9.282 1.00 45.84 272 TRP A CA 1
ATOM 2250 C C . TRP A 1 272 ? -47.570 -3.445 8.395 1.00 45.84 272 TRP A C 1
ATOM 2252 O O . TRP A 1 272 ? -48.636 -3.842 8.921 1.00 45.84 272 TRP A O 1
#

pLDDT: mean 73.15, std 25.44, range [25.2, 98.56]

Mean predicted aligned error: 14.42 Å

Secondary structure (DSSP, 8-state):
-PPP-TTT--TTT--HHHHHHHHHHHHHTSS-HHHHHHHHHHHHH-----HHHHHHHHHHHHHHHHHS-TT-HHHHHHHHHHHHHHGGG--SSS-HHHHHHHHHHHHHEEEEE-TTSPEEEEE-TT--GGGHHHHHHHHHT--TTGGGSHHHHHHHHHHHHHHHHHHHHHHHHHHTEEEEEETTTTEEEEEETTEEEEEE-SSS--------TT-----HHHHHHHHHHHHHHHHHHHHHHHHHHHT--------PPPPPPPPPPPPPTT--

Radius of gyration: 23.14 Å; Cα contacts (8 Å, |Δi|>4): 224; chains: 1; bounding box: 76×57×54 Å

Solvent-accessible surface area (backbone atoms only — not comparable to full-atom values): 16578 Å² total; per-residue (Å²): 131,87,83,88,53,77,88,76,55,37,61,84,77,52,52,73,70,53,46,52,51,52,39,51,36,40,77,72,63,78,47,52,50,73,62,48,43,70,49,41,48,65,60,60,71,56,86,81,66,50,47,68,58,31,37,55,32,47,50,47,48,48,58,39,57,67,76,42,61,82,85,44,46,66,50,52,51,58,51,48,52,31,46,62,53,42,39,70,44,46,95,66,91,65,50,65,66,53,43,52,42,47,39,49,46,64,56,38,40,45,73,46,72,47,102,85,70,46,80,46,78,42,70,28,98,76,52,58,71,74,49,49,63,56,46,53,50,48,61,69,69,53,50,80,72,45,59,71,38,71,70,42,52,52,51,49,52,52,50,53,52,50,51,53,52,52,50,51,54,51,50,59,51,50,77,50,34,54,75,46,77,44,86,89,71,52,30,39,37,46,27,38,98,87,48,63,45,50,45,57,68,68,95,63,98,61,77,57,87,73,81,72,98,83,73,93,72,92,50,68,69,57,45,52,53,50,46,51,49,49,48,50,50,46,48,55,47,44,62,54,45,59,54,60,65,75,67,64,85,86,82,84,82,93,77,85,78,87,81,75,89,78,85,84,80,84,83,72,93,80,86,120

Sequence (272 aa):
MSYFELSEFSFITSSEKEIRQFVILINNGDIREPEINSKLDPIKERNDYTEEEAIDIIQNITIATSDVPYERTDFQAPAGEALLHLAKFINIEGSINLKLLYCSYKYLFDNEIDENGNIQYHFSGISNKEIYPDFLQRTYYLNKKDKQLEIAVEIEGAYKYLLEYLKQQIIIIKMNMDVYYVGQANFSIITSKERGLLYDCETTEKSKWVYDSKFKIFIDQYFKKLFGEIERILHSLCNVWIFTTALGTTNNKVVFPKRTPTRVESMSPKDW